Protein AF-L1LCT2-F1 (afdb_monomer)

InterPro domains:
  IPR024253 Phosducin, thioredoxin-like domain [PF02114] (38-197)
  IPR036249 Thioredoxin-like superfamily [SSF52833] (17-187)

Foldseek 3Di:
DVVVVVVVVVVVVVVVVVVVVVVVVVVVVVVVVVVVVVVVVVVVVVVVVVVVVVVVLVVVLVVVLVVLVVVVFQAAAEDQAQVVVLVCLQVAQKEKEKAAAPPDPQSVVVRVLLGVVRNQFSSYHHYYYHNVRNVVCCVVVVQPAPGKMFMGGNSHTQDIDHGCVQQVPDDHDSVSVVVVCVVSVSGDPSNRDPDPPDPPPDPPDDDDDD

Sequence (210 aa):
MTYIRDKISKANTSYLMDVARRKRLEETTSSNYSRSFSEENDEADAIAKWKEKRLAKLKDILNKRREYMDKGNGSLEVLTDEKDVINIANSNPRVVCHFYQEGFQRCKIIDNILTALARQFLDTKFVKILASKAPFFTEKLHIKILPTLVSMIDGKISHVYIGFQEFNGDDINLNAVRNMLFKHKVLTYECCTIDESCNDNEHVSSDPDV

Nearest PDB structures (foldseek):
  2mmo-assembly1_A  TM=8.850E-01  e=1.174E-08  Plasmodium falciparum 3D7
  5ykw-assembly1_A  TM=8.582E-01  e=1.254E-08  Saccharomyces cerevisiae S288C
  4j57-assembly1_F  TM=8.867E-01  e=3.368E-08  Plasmodium falciparum 3D7
  3f3q-assembly1_A  TM=8.754E-01  e=5.341E-08  Saccharomyces cerevisiae
  7vqw-assembly2_B  TM=7.778E-01  e=2.764E-08  synthetic construct

pLDDT: mean 80.95, std 16.32, range [35.41, 96.88]

Secondary structure (DSSP, 8-state):
-HHHHHHHHHHHHHHHHHHHHHHHHHHHHHHHHHHHHHHHHHHHHHHHHHHHHHHHHHHHHHHHHHHHHHTT-SS-EEES-HHHHHHHHHHSSEEEEEEE-TT-HHHHHHHHHHHHHHHH-TTSEEEEEEGGG-HHHHHHTT--SSSEEEEEETTEEEEEEETTGGGTSS---HHHHHHHHHHTTSS-GGG--S-TT-------------

Organism: NCBI:txid1537102

Radius of gyration: 34.38 Å; Cα contacts (8 Å, |Δi|>4): 232; chains: 1; bounding box: 93×32×97 Å

Structure (mmCIF, N/CA/C/O backbone):
data_AF-L1LCT2-F1
#
_entry.id   AF-L1LCT2-F1
#
loop_
_atom_site.group_PDB
_atom_site.id
_atom_site.type_symbol
_atom_site.label_atom_id
_atom_site.label_alt_id
_atom_site.label_comp_id
_atom_site.label_asym_id
_atom_site.label_entity_id
_atom_site.label_seq_id
_atom_site.pdbx_PDB_ins_code
_atom_site.Cartn_x
_atom_site.Cartn_y
_atom_site.Cartn_z
_atom_site.occupancy
_atom_site.B_iso_or_equiv
_atom_site.auth_seq_id
_atom_site.auth_comp_id
_atom_site.auth_asym_id
_atom_site.auth_atom_id
_atom_site.pdbx_PDB_model_num
ATOM 1 N N . MET A 1 1 ? 74.436 14.509 -74.137 1.00 54.44 1 MET A N 1
ATOM 2 C CA . MET A 1 1 ? 74.091 13.229 -73.467 1.00 54.44 1 MET A CA 1
ATOM 3 C C . MET A 1 1 ? 73.553 13.390 -72.040 1.00 54.44 1 MET A C 1
ATOM 5 O O . MET A 1 1 ? 72.783 12.542 -71.611 1.00 54.44 1 MET A O 1
ATOM 9 N N . THR A 1 2 ? 73.889 14.463 -71.315 1.00 57.22 2 THR A N 1
ATOM 10 C CA . THR A 1 2 ? 73.457 14.705 -69.919 1.00 57.22 2 THR A CA 1
ATOM 11 C C . THR A 1 2 ? 71.956 15.004 -69.785 1.00 57.22 2 THR A C 1
ATOM 13 O O . THR A 1 2 ? 71.279 14.431 -68.942 1.00 57.22 2 THR A O 1
ATOM 16 N N . TYR A 1 3 ? 71.395 15.786 -70.714 1.00 62.94 3 TYR A N 1
ATOM 17 C CA . TYR A 1 3 ? 69.990 16.223 -70.689 1.00 62.94 3 TYR A CA 1
ATOM 18 C C . TYR A 1 3 ? 68.952 15.084 -70.771 1.00 62.94 3 TYR A C 1
ATOM 20 O O . TYR A 1 3 ? 67.894 15.149 -70.149 1.00 62.94 3 TYR A O 1
ATOM 28 N N . ILE A 1 4 ? 69.249 14.024 -71.530 1.00 67.00 4 ILE A N 1
ATOM 29 C CA . ILE A 1 4 ? 68.331 12.887 -71.715 1.00 67.00 4 ILE A CA 1
ATOM 30 C C . ILE A 1 4 ? 68.334 11.987 -70.469 1.00 67.00 4 ILE A C 1
ATOM 32 O O . ILE A 1 4 ? 67.268 11.561 -70.029 1.00 67.00 4 ILE A O 1
ATOM 36 N N . ARG A 1 5 ? 69.503 11.764 -69.844 1.00 65.81 5 ARG A N 1
ATOM 37 C CA . ARG A 1 5 ? 69.598 11.022 -68.574 1.00 65.81 5 ARG A CA 1
ATOM 38 C C . ARG A 1 5 ? 68.902 11.755 -67.430 1.00 65.81 5 ARG A C 1
ATOM 40 O O . ARG A 1 5 ? 68.197 11.112 -66.661 1.00 65.81 5 ARG A O 1
ATOM 47 N N . ASP A 1 6 ? 69.020 13.081 -67.367 1.00 67.88 6 ASP A N 1
ATOM 48 C CA . ASP A 1 6 ? 68.343 13.885 -66.344 1.00 67.88 6 ASP A CA 1
ATOM 49 C C . ASP A 1 6 ? 66.819 13.859 -66.501 1.00 67.88 6 ASP A C 1
ATOM 51 O O . ASP A 1 6 ? 66.099 13.778 -65.507 1.00 67.88 6 ASP A O 1
ATOM 55 N N . LYS A 1 7 ? 66.306 13.879 -67.740 1.00 67.62 7 LYS A N 1
ATOM 56 C CA . LYS A 1 7 ? 64.866 13.728 -68.004 1.00 67.62 7 LYS A CA 1
ATOM 57 C C . LYS A 1 7 ? 64.341 12.351 -67.601 1.00 67.62 7 LYS A C 1
ATOM 59 O O . LYS A 1 7 ? 63.292 12.281 -66.971 1.00 67.62 7 LYS A O 1
ATOM 64 N N . ILE A 1 8 ? 65.067 11.281 -67.925 1.00 69.38 8 ILE A N 1
ATOM 65 C CA . ILE A 1 8 ? 64.684 9.911 -67.550 1.00 69.38 8 ILE A CA 1
ATOM 66 C C . ILE A 1 8 ? 64.752 9.731 -66.031 1.00 69.38 8 ILE A C 1
ATOM 68 O O . ILE A 1 8 ? 63.829 9.183 -65.443 1.00 69.38 8 ILE A O 1
ATOM 72 N N . SER A 1 9 ? 65.788 10.257 -65.373 1.00 67.81 9 SER A N 1
ATOM 73 C CA . SER A 1 9 ? 65.916 10.206 -63.912 1.00 67.81 9 SER A CA 1
ATOM 74 C C . SER A 1 9 ? 64.763 10.941 -63.212 1.00 67.81 9 SER A C 1
ATOM 76 O O . SER A 1 9 ? 64.140 10.386 -62.310 1.00 67.81 9 SER A O 1
ATOM 78 N N . LYS A 1 10 ? 64.393 12.140 -63.692 1.00 70.00 10 LYS A N 1
ATOM 79 C CA . LYS A 1 10 ? 63.230 12.903 -63.194 1.00 70.00 10 LYS A CA 1
ATOM 80 C C . LYS A 1 10 ? 61.891 12.204 -63.459 1.00 70.00 10 LYS A C 1
ATOM 82 O O . LYS A 1 10 ? 60.995 12.263 -62.622 1.00 70.00 10 LYS A O 1
ATOM 87 N N . ALA A 1 11 ? 61.743 11.545 -64.606 1.00 71.44 11 ALA A N 1
ATOM 88 C CA . ALA A 1 11 ? 60.543 10.773 -64.923 1.00 71.44 11 ALA A CA 1
ATOM 89 C C . ALA A 1 11 ? 60.431 9.515 -64.045 1.00 71.44 11 ALA A C 1
ATOM 91 O O . ALA A 1 11 ? 59.356 9.219 -63.526 1.00 71.44 11 ALA A O 1
ATOM 92 N N . ASN A 1 12 ? 61.548 8.823 -63.809 1.00 75.38 12 ASN A N 1
ATOM 93 C CA . ASN A 1 12 ? 61.603 7.634 -62.961 1.00 75.38 12 ASN A CA 1
ATOM 94 C C . ASN A 1 12 ? 61.290 7.967 -61.495 1.00 75.38 12 ASN A C 1
ATOM 96 O O . ASN A 1 12 ? 60.557 7.221 -60.849 1.00 75.38 12 ASN A O 1
ATOM 100 N N . THR A 1 13 ? 61.788 9.094 -60.971 1.00 74.50 13 THR A N 1
ATOM 101 C CA . THR A 1 13 ? 61.445 9.547 -59.613 1.00 74.50 13 THR A CA 1
ATOM 102 C C . THR A 1 13 ? 59.988 9.978 -59.508 1.00 74.50 13 THR A C 1
ATOM 104 O O . THR A 1 13 ? 59.330 9.594 -58.546 1.00 74.50 13 THR A O 1
ATOM 107 N N . SER A 1 14 ? 59.449 10.696 -60.501 1.00 78.31 14 SER A N 1
ATOM 108 C CA . SER A 1 14 ? 58.020 11.044 -60.548 1.00 78.31 14 SER A CA 1
ATOM 109 C C . SER A 1 14 ? 57.138 9.796 -60.508 1.00 78.31 14 SER A C 1
ATOM 111 O O . SER A 1 14 ? 56.210 9.724 -59.707 1.00 78.31 14 SER A O 1
ATOM 113 N N . TYR A 1 15 ? 57.468 8.782 -61.314 1.00 78.38 15 TYR A N 1
ATOM 114 C CA . TYR A 1 15 ? 56.728 7.523 -61.348 1.00 78.38 15 TYR A CA 1
ATOM 115 C C . TYR A 1 15 ? 56.797 6.773 -60.010 1.00 78.38 15 TYR A C 1
ATOM 117 O O . TYR A 1 15 ? 55.764 6.346 -59.495 1.00 78.38 15 TYR A O 1
ATOM 125 N N . LEU A 1 16 ? 57.985 6.663 -59.399 1.00 80.62 16 LEU A N 1
ATOM 126 C CA . LEU A 1 16 ? 58.132 6.038 -58.077 1.00 80.62 16 LEU A CA 1
ATOM 127 C C . LEU A 1 16 ? 57.325 6.771 -56.996 1.00 80.62 16 LEU A C 1
ATOM 129 O O . LEU A 1 16 ? 56.698 6.124 -56.158 1.00 80.62 16 LEU A O 1
ATOM 133 N N . MET A 1 17 ? 57.322 8.106 -57.018 1.00 77.88 17 MET A N 1
ATOM 134 C CA . MET A 1 17 ? 56.575 8.919 -56.056 1.00 77.88 17 MET A CA 1
ATOM 135 C C . MET A 1 17 ? 55.061 8.769 -56.230 1.00 77.88 17 MET A C 1
ATOM 137 O O . MET A 1 17 ? 54.341 8.704 -55.235 1.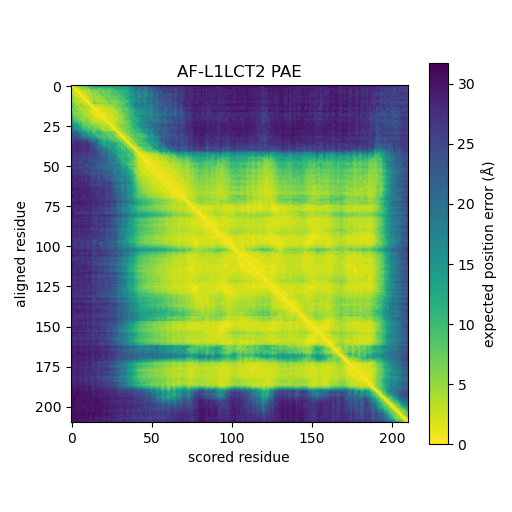00 77.88 17 MET A O 1
ATOM 141 N N . ASP A 1 18 ? 54.569 8.660 -57.464 1.00 80.50 18 ASP A N 1
ATOM 142 C CA . ASP A 1 18 ? 53.146 8.441 -57.737 1.00 80.50 18 ASP A CA 1
ATOM 143 C C . ASP A 1 18 ? 52.686 7.038 -57.326 1.00 80.50 18 ASP A C 1
ATOM 145 O O . ASP A 1 18 ? 51.600 6.883 -56.764 1.00 80.50 18 ASP A O 1
ATOM 149 N N . VAL A 1 19 ? 53.511 6.010 -57.549 1.00 84.12 19 VAL A N 1
ATOM 150 C CA . VAL A 1 19 ? 53.237 4.641 -57.077 1.00 84.12 19 VAL A CA 1
ATOM 151 C C . VAL A 1 19 ? 53.230 4.587 -55.546 1.00 84.12 19 VAL A C 1
ATOM 153 O O . VAL A 1 19 ? 52.303 4.030 -54.958 1.00 84.12 19 VAL A O 1
ATOM 156 N N . ALA A 1 20 ? 54.202 5.225 -54.885 1.00 81.38 20 ALA A N 1
ATOM 157 C CA . ALA A 1 20 ? 54.249 5.313 -53.425 1.00 81.38 20 ALA A CA 1
ATOM 158 C C . ALA A 1 20 ? 53.047 6.084 -52.848 1.00 81.38 20 ALA A C 1
ATOM 160 O O . ALA A 1 20 ? 52.489 5.690 -51.823 1.00 81.38 20 ALA A O 1
ATOM 161 N N . ARG A 1 21 ? 52.607 7.154 -53.527 1.00 81.19 21 ARG A N 1
ATOM 162 C CA . ARG A 1 21 ? 51.428 7.937 -53.135 1.00 81.19 21 ARG A CA 1
ATOM 163 C C . ARG A 1 21 ? 50.147 7.111 -53.227 1.00 81.19 21 ARG A C 1
ATOM 165 O O . ARG A 1 21 ? 49.360 7.148 -52.287 1.00 81.19 21 ARG A O 1
ATOM 172 N N . ARG A 1 22 ? 49.949 6.357 -54.317 1.00 76.88 22 ARG A N 1
ATOM 173 C CA . ARG A 1 22 ? 48.777 5.479 -54.496 1.00 76.88 22 ARG A CA 1
ATOM 174 C C . ARG A 1 22 ? 48.720 4.388 -53.433 1.00 76.88 22 ARG A C 1
ATOM 176 O O . ARG A 1 22 ? 47.689 4.244 -52.793 1.00 76.88 22 ARG A O 1
ATOM 183 N N . LYS A 1 23 ? 49.843 3.718 -53.163 1.00 76.06 23 LYS A N 1
ATOM 184 C CA . LYS A 1 23 ? 49.909 2.667 -52.141 1.00 76.06 23 LYS A CA 1
ATOM 185 C C . LYS A 1 23 ? 49.606 3.199 -50.734 1.00 76.06 23 LYS A C 1
ATOM 187 O O . LYS A 1 23 ? 48.827 2.599 -50.005 1.00 76.06 23 LYS A O 1
ATOM 192 N N . ARG A 1 24 ? 50.136 4.378 -50.379 1.00 73.56 24 ARG A N 1
ATOM 193 C CA . ARG A 1 24 ? 49.826 5.042 -49.100 1.00 73.56 24 ARG A CA 1
ATOM 194 C C . ARG A 1 24 ? 48.359 5.484 -49.015 1.00 73.56 24 ARG A C 1
ATOM 196 O O . ARG A 1 24 ? 47.769 5.394 -47.943 1.00 73.56 24 ARG A O 1
ATOM 203 N N . LEU A 1 25 ? 47.770 5.964 -50.114 1.00 69.19 25 LEU A N 1
ATOM 204 C CA . LEU A 1 25 ? 46.340 6.288 -50.186 1.00 69.19 25 LEU A CA 1
ATOM 205 C C . LEU A 1 25 ? 45.483 5.033 -49.993 1.00 69.19 25 LEU A C 1
ATOM 207 O O . LEU A 1 25 ? 44.600 5.059 -49.151 1.00 69.19 25 LEU A O 1
ATOM 211 N N . GLU A 1 26 ? 45.785 3.929 -50.676 1.00 68.31 26 GLU A N 1
ATOM 212 C CA . GLU A 1 26 ? 45.081 2.648 -50.521 1.00 68.31 26 GLU A CA 1
ATOM 213 C C . GLU A 1 26 ? 45.192 2.091 -49.093 1.00 68.31 26 GLU A C 1
ATOM 215 O O . GLU A 1 26 ? 44.189 1.662 -48.528 1.00 68.31 26 GLU A O 1
ATOM 220 N N . GLU A 1 27 ? 46.373 2.162 -48.469 1.00 64.56 27 GLU A N 1
ATOM 221 C CA . GLU A 1 27 ? 46.590 1.763 -47.069 1.00 64.56 27 GLU A CA 1
ATOM 222 C C . GLU A 1 27 ? 45.816 2.662 -46.088 1.00 64.56 27 GLU A C 1
ATOM 224 O O . GLU A 1 27 ? 45.203 2.169 -45.142 1.00 64.56 27 GLU A O 1
ATOM 229 N N . THR A 1 28 ? 45.779 3.976 -46.332 1.00 64.44 28 THR A N 1
ATOM 230 C CA . THR A 1 28 ? 45.044 4.936 -45.488 1.00 64.44 28 THR A CA 1
ATOM 231 C C . THR A 1 28 ? 43.532 4.783 -45.653 1.00 64.44 28 THR A C 1
ATOM 233 O O . THR A 1 28 ? 42.803 4.805 -44.667 1.00 64.44 28 THR A O 1
ATOM 236 N N . THR A 1 29 ? 43.043 4.584 -46.878 1.00 66.38 29 THR A N 1
ATOM 237 C CA . THR A 1 29 ? 41.623 4.354 -47.170 1.00 66.38 29 THR A CA 1
ATOM 238 C C . THR A 1 29 ? 41.160 3.003 -46.631 1.00 66.38 29 THR A C 1
ATOM 240 O O . THR A 1 29 ? 40.086 2.940 -46.044 1.00 66.38 29 THR A O 1
ATOM 243 N N . SER A 1 30 ? 41.980 1.952 -46.736 1.00 62.41 30 SER A N 1
ATOM 244 C CA . SER A 1 30 ? 41.675 0.634 -46.157 1.00 62.41 30 SER A CA 1
ATOM 245 C C . SER A 1 30 ? 41.646 0.679 -44.627 1.00 62.41 30 SER A C 1
ATOM 247 O O . SER A 1 30 ? 40.716 0.154 -44.025 1.00 62.41 30 SER A O 1
ATOM 249 N N . SER A 1 31 ? 42.612 1.365 -44.003 1.00 62.22 31 SER A N 1
ATOM 250 C CA . SER A 1 31 ? 42.680 1.562 -42.547 1.00 62.22 31 SER A CA 1
ATOM 251 C C . SER A 1 31 ? 41.506 2.396 -42.012 1.00 62.22 31 SER A C 1
ATOM 253 O O . SER A 1 31 ? 40.833 1.992 -41.061 1.00 62.22 31 SER A O 1
ATOM 255 N N . ASN A 1 32 ? 41.185 3.516 -42.669 1.00 61.66 32 ASN A N 1
ATOM 256 C CA . ASN A 1 32 ? 40.049 4.364 -42.300 1.00 61.66 32 ASN A CA 1
ATOM 257 C C . ASN A 1 32 ? 38.704 3.649 -42.506 1.00 61.66 32 ASN A C 1
ATOM 259 O O . ASN A 1 32 ? 37.821 3.773 -41.662 1.00 61.66 32 ASN A O 1
ATOM 263 N N . TYR A 1 33 ? 38.554 2.866 -43.580 1.00 58.91 33 TYR A N 1
ATOM 264 C CA . TYR A 1 33 ? 37.350 2.070 -43.827 1.00 58.91 33 TYR A CA 1
ATOM 265 C C . TYR A 1 33 ? 37.177 0.961 -42.781 1.00 58.91 33 TYR A C 1
ATOM 267 O O . TYR A 1 33 ? 36.098 0.835 -42.211 1.00 58.91 33 TYR A O 1
ATOM 275 N N . SER A 1 34 ? 38.239 0.215 -42.446 1.00 60.94 34 SER A N 1
ATOM 276 C CA . SER A 1 34 ? 38.174 -0.815 -41.396 1.00 60.94 34 SER A CA 1
ATOM 277 C C . SER A 1 34 ? 37.841 -0.246 -40.018 1.00 60.94 34 SER A C 1
ATOM 279 O O . SER A 1 34 ? 37.117 -0.882 -39.261 1.00 60.94 34 SER A O 1
ATOM 281 N N . ARG A 1 35 ? 38.328 0.963 -39.712 1.00 58.03 35 ARG A N 1
ATOM 282 C CA . ARG A 1 35 ? 38.090 1.641 -38.434 1.00 58.03 35 ARG A CA 1
ATOM 283 C C . ARG A 1 35 ? 36.669 2.202 -38.326 1.00 58.03 35 ARG A C 1
ATOM 285 O O . ARG A 1 35 ? 36.033 2.032 -37.294 1.00 58.03 35 ARG A O 1
ATOM 292 N N . SER A 1 36 ? 36.140 2.771 -39.411 1.00 54.53 36 SER A N 1
ATOM 293 C CA . SER A 1 36 ? 34.738 3.209 -39.494 1.00 54.53 36 SER A CA 1
ATOM 294 C C . SER A 1 36 ? 33.762 2.032 -39.368 1.00 54.53 36 SER A C 1
ATOM 296 O O . SER A 1 36 ? 32.756 2.138 -38.679 1.00 54.53 36 SER A O 1
ATOM 298 N N . PHE A 1 37 ? 34.074 0.889 -39.989 1.00 54.50 37 PHE A N 1
ATOM 299 C CA . PHE A 1 37 ? 33.223 -0.306 -39.949 1.00 54.50 37 PHE A CA 1
ATOM 300 C C . PHE A 1 37 ? 33.272 -1.035 -38.593 1.00 54.50 37 PHE A C 1
ATOM 302 O O . PHE A 1 37 ? 32.288 -1.660 -38.199 1.00 54.50 37 PHE A O 1
ATOM 309 N N . SER A 1 38 ? 34.399 -0.976 -37.869 1.00 59.56 38 SER A N 1
ATOM 310 C CA . SER A 1 38 ? 34.483 -1.495 -36.496 1.00 59.56 38 SER A CA 1
ATOM 311 C C . SER A 1 38 ? 33.734 -0.608 -35.500 1.00 59.56 38 SER A C 1
ATOM 313 O O . SER A 1 38 ? 32.994 -1.127 -34.674 1.00 59.56 38 SER A O 1
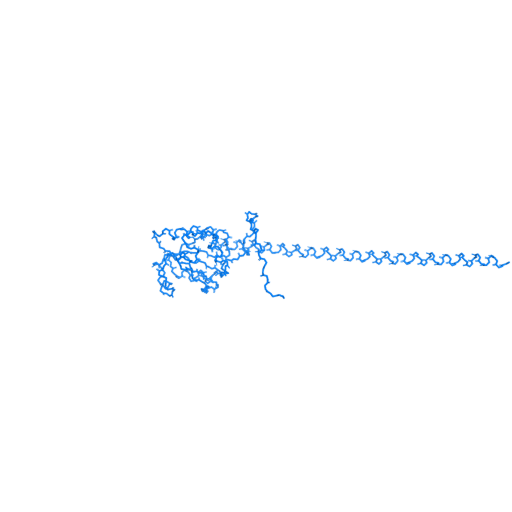ATOM 315 N N . GLU A 1 39 ? 33.861 0.718 -35.616 1.00 59.03 39 GLU A N 1
ATOM 316 C CA . GLU A 1 39 ? 33.213 1.671 -34.702 1.00 59.03 39 GLU A CA 1
ATOM 317 C C . GLU A 1 39 ? 31.674 1.675 -34.859 1.00 59.03 39 GLU A C 1
ATOM 319 O O . GLU A 1 39 ? 30.962 1.692 -33.856 1.00 59.03 39 GLU A O 1
ATOM 324 N N . GLU A 1 40 ? 31.140 1.546 -36.084 1.00 59.91 40 GLU A N 1
ATOM 325 C CA . GLU A 1 40 ? 29.688 1.410 -36.321 1.00 59.91 40 GLU A CA 1
ATOM 326 C C . GLU A 1 40 ? 29.106 0.080 -35.803 1.00 59.91 40 GLU A C 1
ATOM 328 O O . GLU A 1 40 ? 27.976 0.054 -35.310 1.00 59.91 40 GLU A O 1
ATOM 333 N N . ASN A 1 41 ? 29.855 -1.030 -35.880 1.00 65.62 41 ASN A N 1
ATOM 334 C CA . ASN A 1 41 ? 29.409 -2.315 -35.321 1.00 65.62 41 ASN A CA 1
ATOM 335 C C . ASN A 1 41 ? 29.395 -2.291 -33.787 1.00 65.62 41 ASN A C 1
ATOM 337 O O . ASN A 1 41 ? 28.440 -2.779 -33.183 1.00 65.62 41 ASN A O 1
ATOM 341 N N . ASP A 1 42 ? 30.401 -1.680 -33.157 1.00 73.62 42 ASP A N 1
ATOM 342 C CA . ASP A 1 42 ? 30.458 -1.546 -31.699 1.00 73.62 42 ASP A CA 1
ATOM 343 C C . ASP A 1 42 ? 29.297 -0.683 -31.162 1.00 73.62 42 ASP A C 1
ATOM 345 O O . ASP A 1 42 ? 28.693 -1.007 -30.132 1.00 73.62 42 ASP A O 1
ATOM 349 N N . GLU A 1 43 ? 28.926 0.385 -31.879 1.00 79.62 43 GLU A N 1
ATOM 350 C CA . GLU A 1 43 ? 27.771 1.224 -31.541 1.00 79.62 43 GLU A CA 1
ATOM 351 C C . GLU A 1 43 ? 26.435 0.492 -31.771 1.00 79.62 43 GLU A C 1
ATOM 353 O O . GLU A 1 43 ? 25.553 0.513 -30.904 1.00 79.62 43 GLU A O 1
ATOM 358 N N . ALA A 1 44 ? 26.286 -0.222 -32.890 1.00 80.44 44 ALA A N 1
ATOM 359 C CA . ALA A 1 44 ? 25.094 -1.018 -33.181 1.00 80.44 44 ALA A CA 1
ATOM 360 C C . ALA A 1 44 ? 24.868 -2.132 -32.141 1.00 80.44 44 ALA A C 1
ATOM 362 O O . ALA A 1 44 ? 23.742 -2.314 -31.658 1.00 80.44 44 ALA A O 1
ATOM 363 N N . ASP A 1 45 ? 25.933 -2.823 -31.729 1.00 86.06 45 ASP A N 1
ATOM 364 C CA . ASP A 1 45 ? 25.895 -3.852 -30.690 1.00 86.06 45 ASP A CA 1
ATOM 365 C C . ASP A 1 45 ? 25.565 -3.266 -29.311 1.00 86.06 45 ASP A C 1
ATOM 367 O O . ASP A 1 45 ? 24.806 -3.864 -28.536 1.00 86.06 45 ASP A O 1
ATOM 371 N N . ALA A 1 46 ? 26.086 -2.079 -28.989 1.00 85.56 46 ALA A N 1
ATOM 372 C CA . ALA A 1 46 ? 25.741 -1.370 -27.758 1.00 85.56 46 ALA A CA 1
ATOM 373 C C . ALA A 1 46 ? 24.251 -0.988 -27.724 1.00 85.56 46 ALA A C 1
ATOM 375 O O . ALA A 1 46 ? 23.571 -1.216 -26.715 1.00 85.56 46 ALA A O 1
ATOM 376 N N . ILE A 1 47 ? 23.715 -0.481 -28.840 1.00 85.75 47 ILE A N 1
ATOM 377 C CA . ILE A 1 47 ? 22.292 -0.151 -28.991 1.00 85.75 47 ILE A CA 1
ATOM 378 C C . ILE A 1 47 ? 21.426 -1.413 -28.876 1.00 85.75 47 ILE A C 1
ATOM 380 O O . ILE A 1 47 ? 20.395 -1.392 -28.195 1.00 85.75 47 ILE A O 1
ATOM 384 N N . ALA A 1 48 ? 21.827 -2.523 -29.502 1.00 90.00 48 ALA A N 1
ATOM 385 C CA . ALA A 1 48 ? 21.109 -3.794 -29.424 1.00 90.00 48 ALA A CA 1
ATOM 386 C C . ALA A 1 48 ? 21.041 -4.320 -27.980 1.00 90.00 48 ALA A C 1
ATOM 388 O O . ALA A 1 48 ? 19.950 -4.616 -27.485 1.00 90.00 48 ALA A O 1
ATOM 389 N N . LYS A 1 49 ? 22.171 -4.325 -27.259 1.00 91.56 49 LYS A N 1
ATOM 390 C CA . LYS A 1 49 ? 22.231 -4.700 -25.834 1.00 91.56 49 LYS A CA 1
ATOM 391 C C . LYS A 1 49 ? 21.379 -3.782 -24.956 1.00 91.56 49 LYS A C 1
ATOM 393 O O . LYS A 1 49 ? 20.741 -4.249 -24.011 1.00 91.56 49 LYS A O 1
ATOM 398 N N . TRP A 1 50 ? 21.345 -2.478 -25.237 1.00 88.50 50 TRP A N 1
ATOM 399 C CA . TRP A 1 50 ? 20.486 -1.540 -24.506 1.00 88.50 50 TRP A CA 1
ATOM 400 C C . TRP A 1 50 ? 19.000 -1.851 -24.718 1.00 88.50 50 TRP A C 1
ATOM 402 O O . TRP A 1 50 ? 18.243 -1.927 -23.745 1.00 88.50 50 TRP A O 1
ATOM 412 N N . LYS A 1 51 ? 18.589 -2.101 -25.970 1.00 90.31 51 LYS A N 1
ATOM 413 C CA . LYS A 1 51 ? 17.211 -2.487 -26.315 1.00 90.31 51 LYS A CA 1
ATOM 414 C C . LYS A 1 51 ? 16.811 -3.794 -25.639 1.00 90.31 51 LYS A C 1
ATOM 416 O O . LYS A 1 51 ? 15.727 -3.869 -25.065 1.00 90.31 51 LYS A O 1
ATOM 421 N N . GLU A 1 52 ? 17.689 -4.793 -25.655 1.00 92.00 52 GLU A N 1
ATOM 422 C CA . GLU A 1 52 ? 17.460 -6.078 -24.994 1.00 92.00 52 GLU A CA 1
ATOM 423 C C . GLU A 1 52 ? 17.260 -5.904 -23.482 1.00 92.00 52 GLU A C 1
ATOM 425 O O . GLU A 1 52 ? 16.250 -6.352 -22.937 1.00 92.00 52 GLU A O 1
ATOM 430 N N . LYS A 1 53 ? 18.152 -5.163 -22.809 1.00 88.25 53 LYS A N 1
ATOM 431 C CA . LYS A 1 53 ? 18.025 -4.851 -21.374 1.00 88.25 53 LYS A CA 1
ATOM 432 C C . LYS A 1 53 ? 16.730 -4.102 -21.057 1.00 88.25 53 LYS A C 1
ATOM 434 O O . LYS A 1 53 ? 16.080 -4.394 -20.054 1.00 88.25 53 LYS A O 1
ATOM 439 N N . ARG A 1 54 ? 16.345 -3.132 -21.892 1.00 87.12 54 ARG A N 1
ATOM 440 C CA . ARG A 1 54 ? 15.092 -2.376 -21.741 1.00 87.12 54 ARG A CA 1
ATOM 441 C C . ARG A 1 54 ? 13.881 -3.301 -21.876 1.00 87.12 54 ARG A C 1
ATOM 443 O O . ARG A 1 54 ? 12.988 -3.243 -21.035 1.00 87.12 54 ARG A O 1
ATOM 450 N N . LEU A 1 55 ? 13.866 -4.162 -22.894 1.00 88.50 55 LEU A N 1
ATOM 451 C CA . LEU A 1 55 ? 12.777 -5.104 -23.147 1.00 88.50 55 LEU A CA 1
ATOM 452 C C . LEU A 1 55 ? 12.646 -6.134 -22.019 1.00 88.50 55 LEU A C 1
ATOM 454 O O . LEU A 1 55 ? 11.530 -6.423 -21.596 1.00 88.50 55 LEU A O 1
ATOM 458 N N . ALA A 1 56 ? 13.766 -6.653 -21.511 1.00 89.88 56 ALA A N 1
ATOM 459 C CA . ALA A 1 56 ? 13.783 -7.559 -20.364 1.00 89.88 56 ALA A CA 1
ATOM 460 C C . ALA A 1 56 ? 13.166 -6.895 -19.123 1.00 89.88 56 ALA A C 1
ATOM 462 O O . ALA A 1 56 ? 12.227 -7.436 -18.546 1.00 89.88 56 ALA A O 1
ATOM 463 N N . LYS A 1 57 ? 13.588 -5.666 -18.791 1.00 86.31 57 LYS A N 1
ATOM 464 C CA . LYS A 1 57 ? 13.007 -4.894 -17.679 1.00 86.31 57 LYS A CA 1
ATOM 465 C C . LYS A 1 57 ? 11.498 -4.685 -17.830 1.00 86.31 57 LYS A C 1
ATOM 467 O O . LYS A 1 57 ? 10.764 -4.847 -16.863 1.00 86.31 57 LYS A O 1
ATOM 472 N N . LEU A 1 58 ? 11.025 -4.339 -19.030 1.00 84.81 58 LEU A N 1
ATOM 473 C CA . LEU A 1 58 ? 9.590 -4.155 -19.283 1.00 84.81 58 LEU A CA 1
ATOM 474 C C . LEU A 1 58 ? 8.805 -5.458 -19.089 1.00 84.81 58 LEU A C 1
ATOM 476 O O . LEU A 1 58 ? 7.748 -5.443 -18.463 1.00 84.81 58 LEU A O 1
ATOM 480 N N . LYS A 1 59 ? 9.331 -6.587 -19.580 1.00 88.69 59 LYS A N 1
ATOM 481 C CA . LYS A 1 59 ? 8.727 -7.910 -19.361 1.00 88.69 59 LYS A CA 1
ATOM 482 C C . LYS A 1 59 ? 8.650 -8.254 -17.873 1.00 88.69 59 LYS A C 1
ATOM 484 O O . LYS A 1 59 ? 7.605 -8.712 -17.422 1.00 88.69 59 LYS A O 1
ATOM 489 N N . ASP A 1 60 ? 9.706 -7.984 -17.112 1.00 87.62 60 ASP A N 1
ATOM 490 C CA . ASP A 1 60 ? 9.732 -8.247 -15.671 1.00 87.62 60 ASP A CA 1
ATOM 491 C C . ASP A 1 60 ? 8.707 -7.400 -14.911 1.00 87.62 60 ASP A C 1
ATOM 493 O O . ASP A 1 60 ? 7.988 -7.925 -14.061 1.00 87.62 60 ASP A O 1
ATOM 497 N N . ILE A 1 61 ? 8.584 -6.110 -15.245 1.00 83.75 61 ILE A N 1
ATOM 498 C CA . ILE A 1 61 ? 7.575 -5.217 -14.652 1.00 83.75 61 ILE A CA 1
ATOM 499 C C . ILE A 1 61 ? 6.164 -5.745 -14.941 1.00 83.75 61 ILE A C 1
ATOM 501 O O . ILE A 1 61 ? 5.345 -5.844 -14.028 1.00 83.75 61 ILE A O 1
ATOM 505 N N . LEU A 1 62 ? 5.885 -6.137 -16.188 1.00 85.06 62 LEU A N 1
ATOM 506 C CA . LEU A 1 62 ? 4.590 -6.697 -16.587 1.00 85.06 62 LEU A CA 1
ATOM 507 C C . LEU A 1 62 ? 4.258 -7.990 -15.832 1.00 85.06 62 LEU A C 1
ATOM 509 O O . LEU A 1 62 ? 3.132 -8.158 -15.359 1.00 85.06 62 LEU A O 1
ATOM 513 N N . ASN A 1 63 ? 5.236 -8.887 -15.705 1.00 88.44 63 ASN A N 1
ATOM 514 C CA . ASN A 1 63 ? 5.071 -10.157 -15.005 1.00 88.44 63 ASN A CA 1
ATOM 515 C C . ASN A 1 63 ? 4.808 -9.942 -13.512 1.00 88.44 63 ASN A C 1
ATOM 517 O O . ASN A 1 63 ? 3.846 -10.498 -12.986 1.00 88.44 63 ASN A O 1
ATOM 521 N N . LYS A 1 64 ? 5.589 -9.076 -12.850 1.00 86.62 64 LYS A N 1
ATOM 522 C CA . LYS A 1 64 ? 5.365 -8.709 -11.443 1.00 86.62 64 LYS A CA 1
ATOM 523 C C . LYS A 1 64 ? 3.994 -8.076 -11.239 1.00 86.62 64 LYS A C 1
ATOM 525 O O . LYS A 1 64 ? 3.277 -8.449 -10.317 1.00 86.62 64 LYS A O 1
ATOM 530 N N . ARG A 1 65 ? 3.593 -7.155 -12.124 1.00 85.44 65 ARG A N 1
ATOM 531 C CA . ARG A 1 65 ? 2.268 -6.520 -12.076 1.00 85.44 65 ARG A CA 1
ATOM 532 C C . ARG A 1 65 ? 1.154 -7.566 -12.108 1.00 85.44 65 ARG A C 1
ATOM 534 O O . ARG A 1 65 ? 0.218 -7.476 -11.318 1.00 85.44 65 ARG A O 1
ATOM 541 N N . ARG A 1 66 ? 1.261 -8.558 -12.999 1.00 86.38 66 ARG A N 1
ATOM 542 C CA . ARG A 1 66 ? 0.305 -9.670 -13.082 1.00 86.38 66 ARG A CA 1
ATOM 543 C C . ARG A 1 66 ? 0.299 -10.497 -11.799 1.00 86.38 66 ARG A C 1
ATOM 545 O O . ARG A 1 66 ? -0.769 -10.699 -11.242 1.00 86.38 66 ARG A O 1
ATOM 552 N N . GLU A 1 67 ? 1.468 -10.879 -11.294 1.00 89.12 67 GLU A N 1
ATOM 553 C CA . GLU A 1 67 ? 1.592 -11.646 -10.050 1.00 89.12 67 GLU A CA 1
ATOM 554 C C . GLU A 1 67 ? 0.935 -10.930 -8.858 1.00 89.12 67 GLU A C 1
ATOM 556 O O . GLU A 1 67 ? 0.232 -11.553 -8.064 1.00 89.12 67 GLU A O 1
ATOM 561 N N . TYR A 1 68 ? 1.116 -9.611 -8.740 1.00 88.25 68 TYR A N 1
ATOM 562 C CA . TYR A 1 68 ? 0.462 -8.826 -7.695 1.00 88.25 68 TYR A CA 1
ATOM 563 C C . TYR A 1 68 ? -1.062 -8.805 -7.845 1.00 88.25 68 TYR A C 1
ATOM 565 O O . TYR A 1 68 ? -1.771 -8.939 -6.848 1.00 88.25 68 TYR A O 1
ATOM 573 N N . MET A 1 69 ? -1.580 -8.675 -9.069 1.00 85.31 69 MET A N 1
ATOM 574 C CA . MET A 1 69 ? -3.026 -8.752 -9.305 1.00 85.31 69 MET A CA 1
ATOM 575 C C . MET A 1 69 ? -3.581 -10.147 -9.000 1.00 85.31 69 MET A C 1
ATOM 577 O O . MET A 1 69 ? -4.638 -10.248 -8.382 1.00 85.31 69 MET A O 1
ATOM 581 N N . ASP A 1 70 ? -2.854 -11.210 -9.353 1.00 87.31 70 ASP A N 1
ATOM 582 C CA . ASP A 1 70 ? -3.246 -12.596 -9.069 1.00 87.31 70 ASP A CA 1
ATOM 583 C C . ASP A 1 70 ? -3.292 -12.872 -7.553 1.00 87.31 70 ASP A C 1
ATOM 585 O O . ASP A 1 70 ? -4.141 -13.624 -7.076 1.00 87.31 70 ASP A O 1
ATOM 589 N N . LYS A 1 71 ? -2.433 -12.203 -6.770 1.00 85.56 71 LYS A N 1
ATOM 590 C CA . LYS A 1 71 ? -2.449 -12.203 -5.292 1.00 85.56 71 LYS A CA 1
ATOM 591 C C . LYS A 1 71 ? -3.569 -11.345 -4.679 1.00 85.56 71 LYS A C 1
ATOM 593 O O . LYS A 1 71 ? -3.698 -11.280 -3.454 1.00 85.56 71 LYS A O 1
ATOM 598 N N . GLY A 1 72 ? -4.376 -10.672 -5.500 1.00 84.75 72 GLY A N 1
ATOM 599 C CA . GLY A 1 72 ? -5.449 -9.792 -5.042 1.00 84.75 72 GLY A CA 1
ATOM 600 C C . GLY A 1 72 ? -4.949 -8.459 -4.477 1.00 84.75 72 GLY A C 1
ATOM 601 O O . GLY A 1 72 ? -5.576 -7.892 -3.576 1.00 84.75 72 GLY A O 1
ATOM 602 N N . ASN A 1 73 ? -3.802 -7.960 -4.943 1.00 88.25 73 ASN A N 1
ATOM 603 C CA . ASN A 1 73 ? -3.381 -6.582 -4.685 1.00 88.25 73 ASN A CA 1
ATOM 604 C C . ASN A 1 73 ? -4.135 -5.640 -5.640 1.00 88.25 73 ASN A C 1
ATOM 606 O O . ASN A 1 73 ? -4.589 -6.056 -6.704 1.00 88.25 73 ASN A O 1
ATOM 610 N N . GLY A 1 74 ? -4.291 -4.366 -5.272 1.00 86.69 74 GLY A N 1
ATOM 611 C CA . GLY A 1 74 ? -5.080 -3.404 -6.063 1.00 86.69 74 GLY A CA 1
ATOM 612 C C . GLY A 1 74 ? -6.322 -2.852 -5.368 1.00 86.69 74 GLY A C 1
ATOM 613 O O . GLY A 1 74 ? -6.951 -1.918 -5.867 1.00 86.69 74 GLY A O 1
ATOM 614 N N . SER A 1 75 ? -6.678 -3.402 -4.209 1.00 92.75 75 SER A N 1
ATOM 615 C CA . SER A 1 75 ? -7.831 -2.977 -3.415 1.00 92.75 75 SER A CA 1
ATOM 616 C C . SER A 1 75 ? -7.495 -2.885 -1.932 1.00 92.75 75 SER A C 1
ATOM 618 O O . SER A 1 75 ? -6.597 -3.571 -1.450 1.00 92.75 75 SER A O 1
ATOM 620 N N . LEU A 1 76 ? -8.261 -2.066 -1.210 1.00 95.50 76 LEU A N 1
ATOM 621 C CA . LEU A 1 76 ? -8.218 -2.005 0.246 1.00 95.50 76 LEU A CA 1
ATOM 622 C C . LEU A 1 76 ? -9.022 -3.173 0.831 1.00 95.50 76 LEU A C 1
ATOM 624 O O . LEU A 1 76 ? -10.253 -3.170 0.786 1.00 95.50 76 LEU A O 1
ATOM 628 N N . GLU A 1 77 ? -8.324 -4.173 1.358 1.00 95.31 77 GLU A N 1
ATOM 629 C CA . GLU A 1 77 ? -8.935 -5.383 1.914 1.00 95.31 77 GLU A CA 1
ATOM 630 C C . GLU A 1 77 ? -9.357 -5.179 3.376 1.00 95.31 77 GLU A C 1
ATOM 632 O O . GLU A 1 77 ? -8.645 -4.542 4.153 1.00 95.31 77 GLU A O 1
ATOM 637 N N . VAL A 1 78 ? -10.519 -5.710 3.766 1.00 95.69 78 VAL A N 1
ATOM 638 C CA . VAL A 1 78 ? -11.024 -5.614 5.145 1.00 95.69 78 VAL A CA 1
ATOM 639 C C . VAL A 1 78 ? -10.758 -6.914 5.878 1.00 95.69 78 VAL A C 1
ATOM 641 O O . VAL A 1 78 ? -11.296 -7.953 5.509 1.00 95.69 78 VAL A O 1
ATOM 644 N N . LEU A 1 79 ? -9.977 -6.835 6.947 1.00 95.38 79 LEU A N 1
ATOM 645 C CA . LEU A 1 79 ? -9.627 -7.979 7.773 1.00 95.38 79 LEU A CA 1
ATOM 646 C C . LEU A 1 79 ? -10.563 -8.100 8.972 1.00 95.38 79 LEU A C 1
ATOM 648 O O . LEU A 1 79 ? -11.041 -7.106 9.534 1.00 95.38 79 LEU A O 1
ATOM 652 N N . THR A 1 80 ? -10.817 -9.345 9.363 1.00 93.25 80 THR A N 1
ATOM 653 C CA . THR A 1 80 ? -11.670 -9.687 10.504 1.00 93.25 80 THR A CA 1
ATOM 654 C C . THR A 1 80 ? -10.890 -10.156 11.722 1.00 93.25 80 THR A C 1
ATOM 656 O O . THR A 1 80 ? -11.413 -10.016 12.823 1.00 93.25 80 THR A O 1
ATOM 659 N N . ASP A 1 81 ? -9.681 -10.686 11.536 1.00 93.31 81 ASP A N 1
ATOM 660 C CA . ASP A 1 81 ? -8.814 -11.189 12.603 1.00 93.31 81 ASP A CA 1
ATOM 661 C C . ASP A 1 81 ? -7.438 -10.503 12.527 1.00 93.31 81 ASP A C 1
ATOM 663 O O . ASP A 1 81 ? -6.901 -10.230 11.451 1.00 93.31 81 ASP A O 1
ATOM 667 N N . GLU A 1 82 ? -6.848 -10.215 13.681 1.00 92.12 82 GLU A N 1
ATOM 668 C CA . GLU A 1 82 ? -5.488 -9.691 13.792 1.00 92.12 82 GLU A CA 1
ATOM 669 C C . GLU A 1 82 ? -4.417 -10.690 13.345 1.00 92.12 82 GLU A C 1
ATOM 671 O O . GLU A 1 82 ? -3.350 -10.278 12.884 1.00 92.12 82 GLU A O 1
ATOM 676 N N . LYS A 1 83 ? -4.695 -11.998 13.411 1.00 93.06 83 LYS A N 1
ATOM 677 C CA . LYS A 1 83 ? -3.788 -13.027 12.874 1.00 93.06 83 LYS A CA 1
ATOM 678 C C . LYS A 1 83 ? -3.577 -12.869 11.371 1.00 93.06 83 LYS A C 1
ATOM 680 O O . LYS A 1 83 ? -2.465 -13.075 10.886 1.00 93.06 83 LYS A O 1
ATOM 685 N N . ASP A 1 84 ? -4.609 -12.438 10.650 1.00 94.31 84 ASP A N 1
ATOM 686 C CA . ASP A 1 84 ? -4.528 -12.215 9.207 1.00 94.31 84 ASP A CA 1
ATOM 687 C C . ASP A 1 84 ? -3.580 -11.061 8.879 1.00 94.31 84 ASP A C 1
ATOM 689 O O . ASP A 1 84 ? -2.832 -11.139 7.906 1.00 94.31 84 ASP A O 1
ATOM 693 N N . VAL A 1 85 ? -3.520 -10.032 9.734 1.00 93.06 85 VAL A N 1
ATOM 694 C CA . VAL A 1 85 ? -2.559 -8.925 9.590 1.00 93.06 85 VAL A CA 1
ATOM 695 C C . VAL A 1 85 ? -1.127 -9.464 9.606 1.00 93.06 85 VAL A C 1
ATOM 697 O O . VAL A 1 85 ? -0.316 -9.079 8.766 1.00 93.06 85 VAL A O 1
ATOM 700 N N . ILE A 1 86 ? -0.822 -10.386 10.524 1.00 92.50 86 ILE A N 1
ATOM 701 C CA . ILE A 1 86 ? 0.509 -10.999 10.659 1.00 92.50 86 ILE A CA 1
ATOM 702 C C . ILE A 1 86 ? 0.816 -11.891 9.450 1.00 92.50 86 ILE A C 1
ATOM 704 O O . ILE A 1 86 ? 1.903 -11.812 8.878 1.00 92.50 86 ILE A O 1
ATOM 708 N N . ASN A 1 87 ? -0.146 -12.710 9.022 1.00 94.25 87 ASN A N 1
ATOM 709 C CA . ASN A 1 87 ? 0.019 -13.582 7.858 1.00 94.25 87 ASN A CA 1
ATOM 710 C C . ASN A 1 87 ? 0.276 -12.780 6.576 1.00 94.25 87 ASN A C 1
ATOM 712 O O . ASN A 1 87 ? 1.174 -13.113 5.798 1.00 94.25 87 ASN A O 1
ATOM 716 N N . ILE A 1 88 ? -0.469 -11.691 6.377 1.00 94.19 88 ILE A N 1
ATOM 717 C CA . ILE A 1 88 ? -0.311 -10.795 5.231 1.00 94.19 88 ILE A CA 1
ATOM 718 C C . ILE A 1 88 ? 1.027 -10.057 5.296 1.00 94.19 88 ILE A C 1
ATOM 720 O O . ILE A 1 88 ? 1.700 -9.969 4.269 1.00 94.19 88 ILE A O 1
ATOM 724 N N . ALA A 1 89 ? 1.438 -9.591 6.480 1.00 93.06 89 ALA A N 1
ATOM 725 C CA . ALA A 1 89 ? 2.734 -8.946 6.701 1.00 93.06 89 ALA A CA 1
ATOM 726 C C . ALA A 1 89 ? 3.925 -9.864 6.394 1.00 93.06 89 ALA A C 1
ATOM 728 O O . ALA A 1 89 ? 4.952 -9.384 5.929 1.00 93.06 89 ALA A O 1
ATOM 729 N N . ASN A 1 90 ? 3.784 -11.172 6.626 1.00 93.00 90 ASN A N 1
ATOM 730 C CA . ASN A 1 90 ? 4.823 -12.157 6.318 1.00 93.00 90 ASN A CA 1
ATOM 731 C C . ASN A 1 90 ? 4.809 -12.610 4.849 1.00 93.00 90 ASN A C 1
ATOM 733 O O . ASN A 1 90 ? 5.846 -12.991 4.315 1.00 93.00 90 ASN A O 1
ATOM 737 N N . SER A 1 91 ? 3.642 -12.596 4.199 1.00 92.19 91 SER A N 1
ATOM 738 C CA . SER A 1 91 ? 3.482 -13.065 2.811 1.00 92.19 91 SER A CA 1
ATOM 739 C C . SER A 1 91 ? 3.772 -11.984 1.768 1.00 92.19 91 SER A C 1
ATOM 741 O O . SER A 1 91 ? 3.984 -12.298 0.597 1.00 92.19 91 SER A O 1
ATOM 743 N N . ASN A 1 92 ? 3.752 -10.711 2.170 1.00 92.12 92 ASN A N 1
ATOM 744 C CA . ASN A 1 92 ? 3.955 -9.568 1.287 1.00 92.12 92 ASN A CA 1
ATOM 745 C C . ASN A 1 92 ? 5.151 -8.738 1.761 1.00 92.12 92 ASN A C 1
ATOM 747 O O . ASN A 1 92 ? 5.268 -8.475 2.957 1.00 92.12 92 ASN A O 1
ATOM 751 N N . PRO A 1 93 ? 6.001 -8.254 0.840 1.00 92.06 93 PRO A N 1
ATOM 752 C CA . PRO A 1 93 ? 7.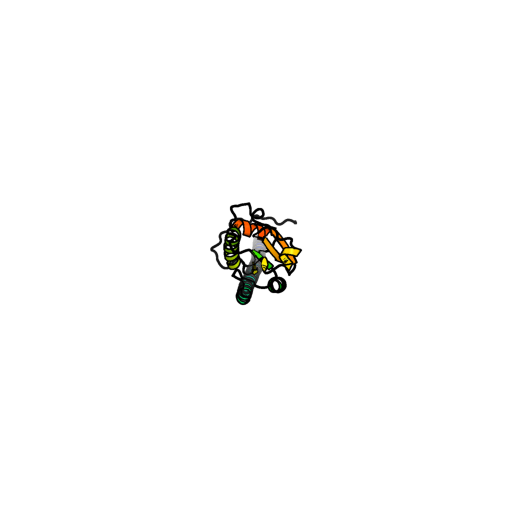185 -7.482 1.207 1.00 92.06 93 PRO A CA 1
ATOM 753 C C . PRO A 1 93 ? 6.824 -6.133 1.836 1.00 92.06 93 PRO A C 1
ATOM 755 O O . PRO A 1 93 ? 7.554 -5.629 2.681 1.00 92.06 93 PRO A O 1
ATOM 758 N N . ARG A 1 94 ? 5.699 -5.529 1.433 1.00 94.81 94 ARG A N 1
ATOM 759 C CA . ARG A 1 94 ? 5.254 -4.215 1.908 1.00 94.81 94 ARG A CA 1
ATOM 760 C C . ARG A 1 94 ? 3.768 -4.249 2.204 1.00 94.81 94 ARG A C 1
ATOM 762 O O . ARG A 1 94 ? 2.973 -4.657 1.354 1.00 94.81 94 ARG A O 1
ATOM 769 N N . VAL A 1 95 ? 3.393 -3.806 3.400 1.00 95.94 95 VAL A N 1
ATOM 770 C CA . VAL A 1 95 ? 1.998 -3.786 3.851 1.00 95.94 95 VAL A CA 1
ATOM 771 C C . VAL A 1 95 ? 1.693 -2.484 4.579 1.00 95.94 95 VAL A C 1
ATOM 773 O O . VAL A 1 95 ? 2.458 -2.042 5.433 1.00 95.94 95 VAL A O 1
ATOM 776 N N . VAL A 1 96 ? 0.544 -1.889 4.274 1.00 96.75 96 VAL A N 1
ATOM 777 C CA . VAL A 1 96 ? -0.035 -0.770 5.024 1.00 96.75 96 VAL A CA 1
ATOM 778 C C . VAL A 1 96 ? -1.336 -1.244 5.654 1.00 96.75 96 VAL A C 1
ATOM 780 O O . VAL A 1 96 ? -2.263 -1.635 4.948 1.00 96.75 96 VAL A O 1
ATOM 783 N N . CYS A 1 97 ? -1.401 -1.203 6.982 1.00 96.38 97 CYS A N 1
ATOM 784 C CA . CYS A 1 97 ? -2.571 -1.572 7.765 1.00 96.38 97 CYS A CA 1
ATOM 785 C C . CYS A 1 97 ? -3.226 -0.330 8.375 1.00 96.38 97 CYS A C 1
ATOM 787 O O . CYS A 1 97 ? -2.578 0.427 9.098 1.00 96.38 97 CYS A O 1
ATOM 789 N N . HIS A 1 98 ? -4.514 -0.134 8.102 1.00 96.06 98 HIS A N 1
ATOM 790 C CA . HIS A 1 98 ? -5.330 0.917 8.698 1.00 96.06 98 HIS A CA 1
ATOM 791 C C . HIS A 1 98 ? -6.178 0.378 9.848 1.00 96.06 98 HIS A C 1
ATOM 793 O O . HIS A 1 98 ? -7.099 -0.412 9.641 1.00 96.06 98 HIS A O 1
ATOM 799 N N . PHE A 1 99 ? -5.892 0.852 11.057 1.00 95.25 99 PHE A N 1
ATOM 800 C CA . PHE A 1 99 ? -6.720 0.619 12.232 1.00 95.25 99 PHE A CA 1
ATOM 801 C C . PHE A 1 99 ? -7.801 1.691 12.285 1.00 95.25 99 PHE A C 1
ATOM 803 O O . PHE A 1 99 ? -7.500 2.881 12.431 1.00 95.25 99 PHE A O 1
ATOM 810 N N . TYR A 1 100 ? -9.055 1.262 12.155 1.00 94.62 100 TYR A N 1
ATOM 811 C CA . TYR A 1 100 ? -10.202 2.157 12.042 1.00 94.62 100 TYR A CA 1
ATOM 812 C C . TYR A 1 100 ? -11.315 1.813 13.027 1.00 94.62 100 TYR A C 1
ATOM 814 O O . TYR A 1 100 ? -11.345 0.740 13.632 1.00 94.62 100 TYR A O 1
ATOM 822 N N . GLN A 1 101 ? -12.261 2.739 13.160 1.00 93.38 101 GLN A N 1
ATOM 823 C CA . GLN A 1 101 ? -13.512 2.524 13.873 1.00 93.38 101 GLN A CA 1
ATOM 824 C C . GLN A 1 101 ? -14.681 3.088 13.065 1.00 93.38 101 GLN A C 1
ATOM 826 O O . GLN A 1 101 ? -14.576 4.136 12.420 1.00 93.38 101 GLN A O 1
ATOM 831 N N . GLU A 1 102 ? -15.806 2.378 13.092 1.00 91.94 102 GLU A N 1
ATOM 832 C CA . GLU A 1 102 ? -17.043 2.820 12.455 1.00 91.94 102 GLU A CA 1
ATOM 833 C C . GLU A 1 102 ? -17.547 4.132 13.075 1.00 91.94 102 GLU A C 1
ATOM 835 O O . GLU A 1 102 ? -17.395 4.385 14.267 1.00 91.94 102 GLU A O 1
ATOM 840 N N . GLY A 1 103 ? -18.128 5.001 12.247 1.00 88.31 103 GLY A N 1
ATOM 841 C CA . GLY A 1 103 ? -18.639 6.310 12.675 1.00 88.31 103 GLY A CA 1
ATOM 842 C C . GLY A 1 103 ? -17.619 7.455 12.642 1.00 88.31 103 GLY A C 1
ATOM 843 O O . GLY A 1 103 ? -18.022 8.615 12.600 1.00 88.31 103 GLY A O 1
ATOM 844 N N . PHE A 1 104 ? -16.315 7.178 12.549 1.00 88.88 104 PHE A N 1
ATOM 845 C CA . PHE A 1 104 ? -15.290 8.224 12.476 1.00 88.88 104 PHE A CA 1
ATOM 846 C C . PHE A 1 104 ? -15.128 8.747 11.043 1.00 88.88 104 PHE A C 1
ATOM 848 O O . PHE A 1 104 ? -14.604 8.056 10.168 1.00 88.88 104 PHE A O 1
ATOM 855 N N . GLN A 1 105 ? -15.517 10.002 10.796 1.00 89.06 105 GLN A N 1
ATOM 856 C CA . GLN A 1 105 ? -15.377 10.638 9.477 1.00 89.06 105 GLN A CA 1
ATOM 857 C C . GLN A 1 105 ? -13.920 10.666 8.994 1.00 89.06 105 GLN A C 1
ATOM 859 O O . GLN A 1 105 ? -13.650 10.395 7.827 1.00 89.06 105 GLN A O 1
ATOM 864 N N . ARG A 1 106 ? -12.976 10.896 9.910 1.00 88.75 106 ARG A N 1
ATOM 865 C CA . ARG A 1 106 ? -11.534 10.879 9.630 1.00 88.75 106 ARG A CA 1
ATOM 866 C C . ARG A 1 106 ? -11.041 9.531 9.087 1.00 88.75 106 ARG A C 1
ATOM 868 O O . ARG A 1 106 ? -10.256 9.504 8.145 1.00 88.75 106 ARG A O 1
ATOM 875 N N . CYS A 1 107 ? -11.558 8.416 9.608 1.00 92.19 107 CYS A N 1
ATOM 876 C CA . CYS A 1 107 ? -11.231 7.083 9.093 1.00 92.19 107 CYS A CA 1
ATOM 877 C C . CYS A 1 107 ? -11.733 6.894 7.653 1.00 92.19 107 CYS A C 1
ATOM 879 O O . CYS A 1 107 ? -11.029 6.318 6.830 1.00 92.19 107 CYS A O 1
ATOM 881 N N . LYS A 1 108 ? -12.918 7.431 7.319 1.00 92.94 108 LYS A N 1
ATOM 882 C CA . LYS A 1 108 ? -13.476 7.354 5.955 1.00 92.94 108 LYS A CA 1
ATOM 883 C C . LYS A 1 108 ? -12.620 8.105 4.931 1.00 92.94 108 LYS A C 1
ATOM 885 O O . LYS A 1 108 ? -12.475 7.644 3.804 1.00 92.94 108 LYS A O 1
ATOM 890 N N . ILE A 1 109 ? -12.052 9.248 5.318 1.00 92.31 109 ILE A N 1
ATOM 891 C CA . ILE A 1 109 ? -11.154 10.027 4.451 1.00 92.31 109 ILE A CA 1
ATOM 892 C C . ILE A 1 109 ? -9.904 9.201 4.118 1.00 92.31 109 ILE A C 1
ATOM 894 O O . ILE A 1 109 ? -9.559 9.053 2.947 1.00 92.31 109 ILE A O 1
ATOM 898 N N . ILE A 1 110 ? -9.277 8.602 5.135 1.00 92.94 110 ILE A N 1
ATOM 899 C CA . ILE A 1 110 ? -8.108 7.732 4.955 1.00 92.94 110 ILE A CA 1
ATOM 900 C C . ILE A 1 110 ? -8.447 6.501 4.110 1.00 92.94 110 ILE A C 1
ATOM 902 O O . ILE A 1 110 ? -7.702 6.190 3.186 1.00 92.94 110 ILE A O 1
ATOM 906 N N . ASP A 1 111 ? -9.586 5.849 4.351 1.00 94.50 111 ASP A N 1
ATOM 907 C CA . ASP A 1 111 ? -10.035 4.701 3.552 1.00 94.50 111 ASP A CA 1
ATOM 908 C C . ASP A 1 111 ? -10.119 5.037 2.053 1.00 94.50 111 ASP A C 1
ATOM 910 O O . ASP A 1 111 ? -9.659 4.259 1.214 1.00 94.50 111 ASP A O 1
ATOM 914 N N . ASN A 1 112 ? -10.659 6.208 1.702 1.00 94.38 112 ASN A N 1
ATOM 915 C CA . ASN A 1 112 ? -10.759 6.650 0.308 1.00 94.38 112 ASN A CA 1
ATOM 916 C C . ASN A 1 112 ? -9.377 6.872 -0.320 1.00 94.38 112 ASN A C 1
ATOM 918 O O . ASN A 1 112 ? -9.131 6.441 -1.448 1.00 94.38 112 ASN A O 1
ATOM 922 N N . ILE A 1 113 ? -8.463 7.506 0.420 1.00 94.00 113 ILE A N 1
ATOM 923 C CA . ILE A 1 113 ? -7.091 7.755 -0.036 1.00 94.00 113 ILE A CA 1
ATOM 924 C C . ILE A 1 113 ? -6.339 6.434 -0.225 1.00 94.00 113 ILE A C 1
ATOM 926 O O . ILE A 1 113 ? -5.748 6.215 -1.280 1.00 94.00 113 ILE A O 1
ATOM 930 N N . LEU A 1 114 ? -6.397 5.526 0.752 1.00 95.12 114 LEU A N 1
ATOM 931 C CA . LEU A 1 114 ? -5.747 4.218 0.661 1.00 95.12 114 LEU A CA 1
ATOM 932 C C . LEU A 1 114 ? -6.334 3.364 -0.463 1.00 95.12 114 LEU A C 1
ATOM 934 O O . LEU A 1 114 ? -5.588 2.666 -1.136 1.00 95.12 114 LEU A O 1
ATOM 938 N N . THR A 1 115 ? -7.640 3.452 -0.722 1.00 95.06 115 THR A N 1
ATOM 939 C CA . THR A 1 115 ? -8.267 2.763 -1.861 1.00 95.06 115 THR A CA 1
ATOM 940 C C . THR A 1 115 ? -7.732 3.285 -3.196 1.00 95.06 115 THR A C 1
ATOM 942 O O . THR A 1 115 ? -7.488 2.498 -4.110 1.00 95.06 115 THR A O 1
ATOM 945 N N . ALA A 1 116 ? -7.521 4.599 -3.320 1.00 93.19 116 ALA A N 1
ATOM 946 C CA . ALA A 1 116 ? -6.918 5.189 -4.513 1.00 93.19 116 ALA A CA 1
ATOM 947 C C . ALA A 1 116 ? -5.446 4.774 -4.674 1.00 93.19 116 ALA A C 1
ATOM 949 O O . ALA A 1 116 ? -5.030 4.415 -5.775 1.00 93.19 116 ALA A O 1
ATOM 950 N N . LEU A 1 117 ? -4.679 4.764 -3.580 1.00 92.69 117 LEU A N 1
ATOM 951 C CA . LEU A 1 117 ? -3.280 4.330 -3.584 1.00 92.69 117 LEU A CA 1
ATOM 952 C C . LEU A 1 117 ? -3.143 2.833 -3.882 1.00 92.69 117 LEU A C 1
ATOM 954 O O . LEU A 1 117 ? -2.286 2.462 -4.673 1.00 92.69 117 LEU A O 1
ATOM 958 N N . ALA A 1 118 ? -4.021 1.984 -3.348 1.00 92.94 118 ALA A N 1
ATOM 959 C CA . ALA A 1 118 ? -3.994 0.545 -3.599 1.00 92.94 118 ALA A CA 1
ATOM 960 C C . ALA A 1 118 ? -4.088 0.213 -5.091 1.00 92.94 118 ALA A C 1
ATOM 962 O O . ALA A 1 118 ? -3.407 -0.692 -5.556 1.00 92.94 118 ALA A O 1
ATOM 963 N N . ARG A 1 119 ? -4.875 0.977 -5.859 1.00 89.94 119 ARG A N 1
ATOM 964 C CA . ARG A 1 119 ? -4.994 0.804 -7.317 1.00 89.94 119 ARG A CA 1
ATOM 965 C C . ARG A 1 119 ? -3.726 1.197 -8.077 1.00 89.94 119 ARG A C 1
ATOM 967 O O . ARG A 1 119 ? -3.490 0.675 -9.161 1.00 89.94 119 ARG A O 1
ATOM 974 N N . GLN A 1 120 ? -2.95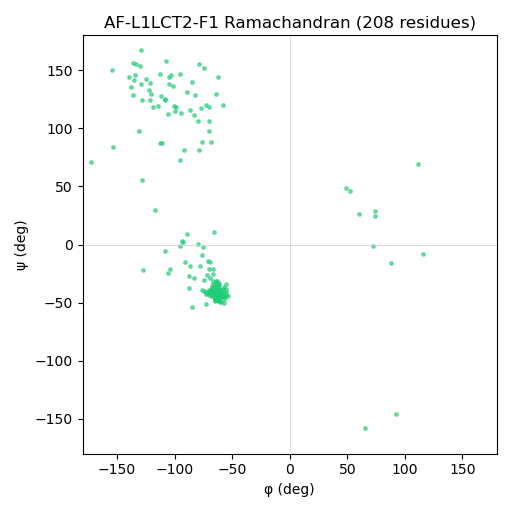1 2.135 -7.536 1.00 89.06 120 GLN A N 1
ATOM 975 C CA . GLN A 1 120 ? -1.733 2.660 -8.159 1.00 89.06 120 GLN A CA 1
ATOM 976 C C . GLN A 1 120 ? -0.498 1.827 -7.794 1.00 89.06 120 GLN A C 1
ATOM 978 O O . GLN A 1 120 ? 0.360 1.595 -8.640 1.00 89.06 120 GLN A O 1
ATOM 983 N N . PHE A 1 121 ? -0.427 1.351 -6.550 1.00 90.88 121 PHE A N 1
ATOM 984 C CA . PHE A 1 121 ? 0.725 0.656 -5.982 1.00 90.88 121 PHE A CA 1
ATOM 985 C C . PHE A 1 121 ? 0.376 -0.805 -5.709 1.00 90.88 121 PHE A C 1
ATOM 987 O O . PHE A 1 121 ? -0.069 -1.158 -4.619 1.00 90.88 121 PHE A O 1
ATOM 994 N N . LEU A 1 122 ? 0.556 -1.659 -6.718 1.00 89.88 122 LEU A N 1
ATOM 995 C CA . LEU A 1 122 ? 0.253 -3.090 -6.601 1.00 89.88 122 LEU A CA 1
ATOM 996 C C . LEU A 1 122 ? 1.342 -3.868 -5.850 1.00 89.88 122 LEU A C 1
ATOM 998 O O . LEU A 1 122 ? 1.081 -4.963 -5.359 1.00 89.88 122 LEU A O 1
ATOM 1002 N N . ASP A 1 123 ? 2.543 -3.304 -5.732 1.00 89.88 123 ASP A N 1
ATOM 1003 C CA . ASP A 1 123 ? 3.659 -3.878 -4.975 1.00 89.88 123 ASP A CA 1
ATOM 1004 C C . ASP A 1 123 ? 3.439 -3.846 -3.455 1.00 89.88 123 ASP A C 1
ATOM 1006 O O . ASP A 1 123 ? 4.045 -4.635 -2.727 1.00 89.88 123 ASP A O 1
ATOM 1010 N N . THR A 1 124 ? 2.551 -2.967 -2.986 1.00 93.25 124 THR A N 1
ATOM 1011 C CA . THR A 1 124 ? 2.220 -2.791 -1.573 1.00 93.25 124 THR A CA 1
ATOM 1012 C C . THR A 1 124 ? 0.799 -3.257 -1.298 1.00 93.25 124 THR A C 1
ATOM 1014 O O . THR A 1 124 ? -0.162 -2.829 -1.936 1.00 93.25 124 THR A O 1
ATOM 1017 N N . LYS A 1 125 ? 0.638 -4.133 -0.303 1.00 94.56 125 LYS A N 1
ATOM 1018 C CA . LYS A 1 125 ? -0.683 -4.601 0.122 1.00 94.56 125 LYS A CA 1
ATOM 1019 C C . LYS A 1 125 ? -1.314 -3.583 1.071 1.00 94.56 125 LYS A C 1
ATOM 1021 O O . LYS A 1 125 ? -0.714 -3.202 2.074 1.00 94.56 125 LYS A O 1
ATOM 1026 N N . PHE A 1 126 ? -2.547 -3.183 0.786 1.00 96.56 126 PHE A N 1
ATOM 1027 C CA . PHE A 1 126 ? -3.320 -2.288 1.641 1.00 96.56 126 PHE A CA 1
ATOM 1028 C C . PHE A 1 126 ? -4.441 -3.054 2.328 1.00 96.56 126 PHE A C 1
ATOM 1030 O O . PHE A 1 126 ? -5.274 -3.680 1.671 1.00 96.56 126 PHE A O 1
ATOM 1037 N N . VAL A 1 127 ? -4.476 -2.975 3.654 1.00 96.88 127 VAL A N 1
ATOM 1038 C CA . VAL A 1 127 ? -5.474 -3.651 4.481 1.00 96.88 127 VAL A CA 1
ATOM 1039 C C . VAL A 1 127 ? -6.042 -2.696 5.521 1.00 96.88 127 VAL A C 1
ATOM 1041 O O . VAL A 1 127 ? -5.389 -1.732 5.924 1.00 96.88 127 VAL A O 1
ATOM 1044 N N . LYS A 1 128 ? -7.257 -2.967 5.986 1.00 96.31 128 LYS A N 1
ATOM 1045 C CA . LYS A 1 128 ? -7.861 -2.273 7.121 1.00 96.31 128 LYS A CA 1
ATOM 1046 C C . LYS A 1 128 ? -8.511 -3.249 8.087 1.00 96.31 128 LYS A C 1
ATOM 1048 O O . LYS A 1 128 ? -9.097 -4.244 7.669 1.00 96.31 128 LYS A O 1
ATOM 1053 N N . ILE A 1 129 ? -8.458 -2.935 9.373 1.00 96.12 129 ILE A N 1
ATOM 1054 C CA . ILE A 1 129 ? -9.048 -3.741 10.441 1.00 96.12 129 ILE A CA 1
ATOM 1055 C C . ILE A 1 129 ? -9.697 -2.838 11.488 1.00 96.12 129 ILE A C 1
ATOM 1057 O O . ILE A 1 129 ? -9.212 -1.744 11.787 1.00 96.12 129 ILE A O 1
ATOM 1061 N N . LEU A 1 130 ? -10.821 -3.295 12.040 1.00 95.25 130 LEU A N 1
ATOM 1062 C CA . LEU A 1 130 ? -11.447 -2.622 13.172 1.00 95.25 130 LEU A CA 1
ATOM 1063 C C . LEU A 1 130 ? -10.502 -2.679 14.371 1.00 95.25 130 LEU A C 1
ATOM 1065 O O . LEU A 1 130 ? -10.065 -3.764 14.749 1.00 95.25 130 LEU A O 1
ATOM 1069 N N . ALA A 1 131 ? -10.246 -1.539 15.010 1.00 92.88 131 ALA A N 1
ATOM 1070 C CA . ALA A 1 131 ? -9.394 -1.480 16.197 1.00 92.88 131 ALA A CA 1
ATOM 1071 C C . ALA A 1 131 ? -9.889 -2.431 17.307 1.00 92.88 131 ALA A C 1
ATOM 1073 O O . ALA A 1 131 ? -9.086 -3.074 17.974 1.00 92.88 131 ALA A O 1
ATOM 1074 N N . SER A 1 132 ? -11.209 -2.613 17.436 1.00 92.12 132 SER A N 1
ATOM 1075 C CA . SER A 1 132 ? -11.823 -3.556 18.383 1.00 92.12 132 SER A CA 1
ATOM 1076 C C . SER A 1 132 ? -11.558 -5.034 18.079 1.00 92.12 132 SER A C 1
ATOM 1078 O O . SER A 1 132 ? -11.681 -5.865 18.974 1.00 92.12 132 SER A O 1
ATOM 1080 N N . LYS A 1 133 ? -11.210 -5.374 16.833 1.00 93.06 133 LYS A N 1
ATOM 1081 C CA . LYS A 1 133 ? -10.888 -6.741 16.398 1.00 93.06 133 LYS A CA 1
ATOM 1082 C C . LYS A 1 133 ? -9.387 -7.037 16.418 1.00 93.06 133 LYS A C 1
ATOM 1084 O O . LYS A 1 133 ? -8.999 -8.151 16.088 1.00 93.06 133 LYS A O 1
ATOM 1089 N N . ALA A 1 134 ? -8.561 -6.058 16.793 1.00 92.75 134 ALA A N 1
ATOM 1090 C CA . ALA A 1 134 ? -7.111 -6.199 16.840 1.00 92.75 134 ALA A CA 1
ATOM 1091 C C . ALA A 1 134 ? -6.502 -5.780 18.192 1.00 92.75 134 ALA A C 1
ATOM 1093 O O . ALA A 1 134 ? -5.624 -4.905 18.223 1.00 92.75 134 ALA A O 1
ATOM 1094 N N . PRO A 1 135 ? -6.965 -6.368 19.315 1.00 91.81 135 PRO A N 1
ATOM 1095 C CA . PRO A 1 135 ? -6.512 -5.999 20.652 1.00 91.81 135 PRO A CA 1
ATOM 1096 C C . PRO A 1 135 ? -4.989 -6.090 20.805 1.00 91.81 135 PRO A C 1
ATOM 1098 O O . PRO A 1 135 ? -4.388 -5.154 21.336 1.00 91.81 135 PRO A O 1
ATOM 1101 N N . PHE A 1 136 ? -4.340 -7.124 20.253 1.00 91.00 136 PHE A N 1
ATOM 1102 C CA . PHE A 1 136 ? -2.889 -7.311 20.344 1.00 91.00 136 PHE A CA 1
ATOM 1103 C C . PHE A 1 136 ? -2.124 -6.113 19.784 1.00 91.00 136 PHE A C 1
ATOM 1105 O O . PHE A 1 136 ? -1.171 -5.629 20.397 1.00 91.00 136 PHE A O 1
ATOM 1112 N N . PHE A 1 137 ? -2.548 -5.602 18.627 1.00 88.81 137 PHE A N 1
ATOM 1113 C CA . PHE A 1 137 ? -1.918 -4.435 18.017 1.00 88.81 137 PHE A CA 1
ATOM 1114 C C . PHE A 1 13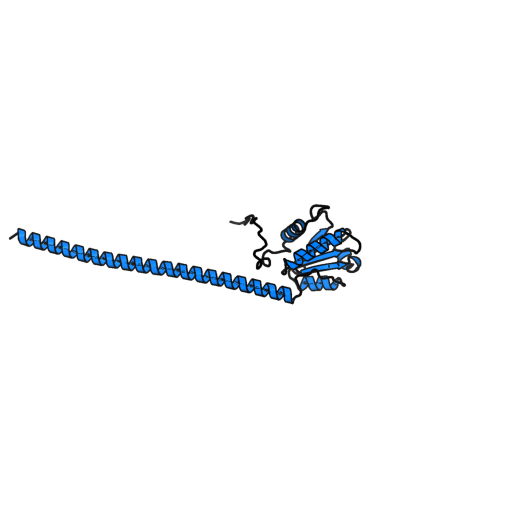7 ? -2.258 -3.152 18.768 1.00 88.81 137 PHE A C 1
ATOM 1116 O O . PHE A 1 137 ? -1.367 -2.328 18.972 1.00 88.81 137 PHE A O 1
ATOM 1123 N N . THR A 1 138 ? -3.506 -2.984 19.214 1.00 89.62 138 THR A N 1
ATOM 1124 C CA . THR A 1 138 ? -3.893 -1.782 19.965 1.00 89.62 138 THR A CA 1
ATOM 1125 C C . THR A 1 138 ? -3.151 -1.653 21.291 1.00 89.62 138 THR A C 1
ATOM 1127 O O . THR A 1 138 ? -2.708 -0.555 21.625 1.00 89.62 138 THR A O 1
ATOM 1130 N N . GLU A 1 139 ? -2.933 -2.759 22.004 1.00 90.88 139 GLU A N 1
ATOM 1131 C CA . GLU A 1 139 ? -2.181 -2.783 23.258 1.00 90.88 139 GLU A CA 1
ATOM 1132 C C . GLU A 1 139 ? -0.685 -2.606 23.004 1.00 90.88 139 GLU A C 1
ATOM 1134 O O . GLU A 1 139 ? -0.052 -1.716 23.572 1.00 90.88 139 GLU A O 1
ATOM 1139 N N . LYS A 1 140 ? -0.108 -3.400 22.094 1.00 89.62 140 LYS A N 1
ATOM 1140 C CA . LYS A 1 140 ? 1.339 -3.395 21.847 1.00 89.62 140 LYS A CA 1
ATOM 1141 C C . LYS A 1 140 ? 1.830 -2.082 21.239 1.00 89.62 140 LYS A C 1
ATOM 1143 O O . LYS A 1 140 ? 2.889 -1.587 21.619 1.00 89.62 140 LYS A O 1
ATOM 1148 N N . LEU A 1 141 ? 1.060 -1.501 20.318 1.00 87.19 141 LEU A N 1
ATOM 1149 C CA . LEU A 1 141 ? 1.384 -0.228 19.664 1.00 87.19 141 LEU A CA 1
ATOM 1150 C C . LEU A 1 141 ? 0.772 0.981 20.376 1.00 87.19 141 LEU A C 1
ATOM 1152 O O . LEU A 1 141 ? 0.965 2.104 19.921 1.00 87.19 141 LEU A O 1
ATOM 1156 N N . HIS A 1 142 ? 0.074 0.767 21.497 1.00 87.44 142 HIS A N 1
ATOM 1157 C CA . HIS A 1 142 ? -0.556 1.819 22.295 1.00 87.44 142 HIS A CA 1
ATOM 1158 C C . HIS A 1 142 ? -1.457 2.736 21.447 1.00 87.44 142 HIS A C 1
ATOM 1160 O O . HIS A 1 142 ? -1.403 3.966 21.553 1.00 87.44 142 HIS A O 1
ATOM 1166 N N . ILE A 1 143 ? -2.293 2.136 20.593 1.00 87.06 143 ILE A N 1
ATOM 1167 C CA . ILE A 1 143 ? -3.185 2.851 19.671 1.00 87.06 143 ILE A CA 1
ATOM 1168 C C . ILE A 1 143 ? -4.298 3.525 20.479 1.00 87.06 143 ILE A C 1
ATOM 1170 O O . ILE A 1 143 ? -5.293 2.902 20.839 1.00 87.06 143 ILE A O 1
ATOM 1174 N N . LYS A 1 144 ? -4.119 4.817 20.771 1.00 85.62 144 LYS A N 1
ATOM 1175 C CA . LYS A 1 144 ? -5.088 5.647 21.514 1.00 85.62 144 LYS A CA 1
ATOM 1176 C C . LYS A 1 144 ? -5.879 6.605 20.625 1.00 85.62 144 LYS A C 1
ATOM 1178 O O . LYS A 1 144 ? -6.925 7.097 21.037 1.00 85.62 144 LYS A O 1
ATOM 1183 N N . ILE A 1 145 ? -5.364 6.907 19.435 1.00 87.31 145 ILE A N 1
ATOM 1184 C CA . ILE A 1 145 ? -5.906 7.924 18.530 1.00 87.31 145 ILE A CA 1
ATOM 1185 C C . ILE A 1 145 ? -6.232 7.252 17.201 1.00 87.31 145 ILE A C 1
ATOM 1187 O O . ILE A 1 145 ? -5.417 6.510 16.658 1.00 87.31 145 ILE A O 1
ATOM 1191 N N . LEU A 1 146 ? -7.424 7.519 16.671 1.00 88.44 146 LEU A N 1
ATOM 1192 C CA . LEU A 1 146 ? -7.844 7.033 15.362 1.00 88.44 146 LEU A CA 1
ATOM 1193 C C . LEU A 1 146 ? -7.993 8.194 14.369 1.00 88.44 146 LEU A C 1
ATOM 1195 O O . LEU A 1 146 ? -8.421 9.286 14.760 1.00 88.44 146 LEU A O 1
ATOM 1199 N N . 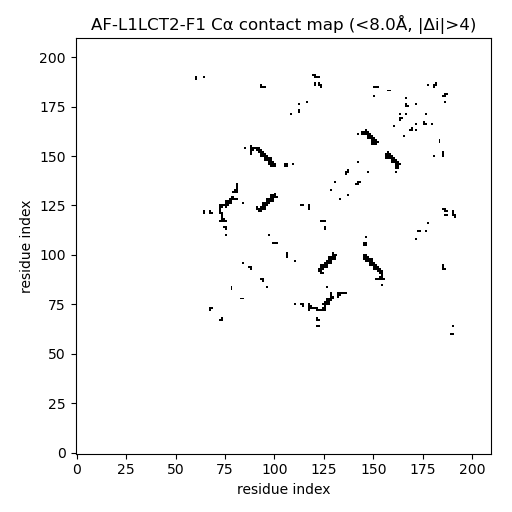PRO A 1 147 ? -7.709 7.962 13.080 1.00 90.44 147 PRO A N 1
ATOM 1200 C CA . PRO A 1 147 ? -7.173 6.718 12.514 1.00 90.44 147 PRO A CA 1
ATOM 1201 C C . PRO A 1 147 ? -5.687 6.516 12.831 1.00 90.44 147 PRO A C 1
ATOM 1203 O O . PRO A 1 147 ? -4.953 7.486 12.994 1.00 90.44 147 PRO A O 1
ATOM 1206 N N . THR A 1 148 ? -5.246 5.259 12.900 1.00 93.06 148 THR A N 1
ATOM 1207 C CA . THR A 1 148 ? -3.819 4.912 12.992 1.00 93.06 148 THR A CA 1
ATOM 1208 C C . THR A 1 148 ? -3.436 4.042 11.803 1.00 93.06 148 THR A C 1
ATOM 1210 O O . THR A 1 148 ? -4.106 3.049 11.514 1.00 93.06 148 THR A O 1
ATOM 1213 N N . LEU A 1 149 ? -2.356 4.409 11.113 1.00 94.56 149 LEU A N 1
ATOM 1214 C CA . LEU A 1 149 ? -1.767 3.601 10.048 1.00 94.56 149 LEU A CA 1
ATO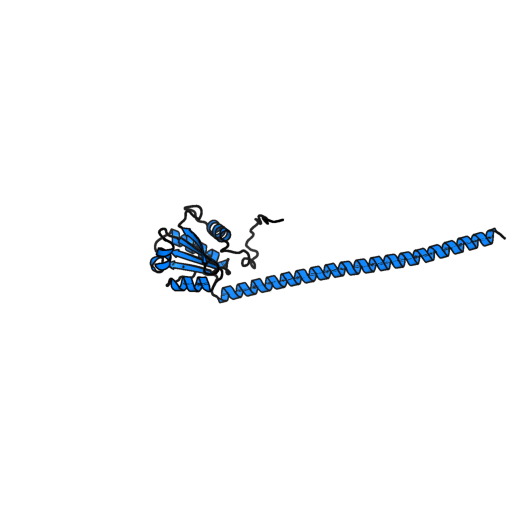M 1215 C C . LEU A 1 149 ? -0.494 2.940 10.553 1.00 94.56 149 LEU A C 1
ATOM 1217 O O . LEU A 1 149 ? 0.330 3.571 11.204 1.00 94.56 149 LEU A O 1
ATOM 1221 N N . VAL A 1 150 ? -0.303 1.676 10.209 1.00 95.06 150 VAL A N 1
ATOM 1222 C CA . VAL A 1 150 ? 0.931 0.947 10.481 1.00 95.06 150 VAL A CA 1
ATOM 1223 C C . VAL A 1 150 ? 1.485 0.464 9.163 1.00 95.06 150 VAL A C 1
ATOM 1225 O O . VAL A 1 150 ? 0.812 -0.224 8.399 1.00 95.06 150 VAL A O 1
ATOM 1228 N N . SER A 1 151 ? 2.727 0.832 8.901 1.00 95.44 151 SER A N 1
ATOM 1229 C CA . SER A 1 151 ? 3.466 0.350 7.749 1.00 95.44 151 SER A CA 1
ATOM 1230 C C . SER A 1 151 ? 4.435 -0.744 8.155 1.00 95.44 151 SER A C 1
ATOM 1232 O O . SER A 1 151 ? 5.119 -0.641 9.175 1.00 95.44 151 SER A O 1
ATOM 1234 N N . MET A 1 152 ? 4.487 -1.793 7.347 1.00 95.88 152 MET A N 1
ATOM 1235 C CA . MET A 1 152 ? 5.311 -2.967 7.572 1.00 95.88 152 MET A CA 1
ATOM 1236 C C . MET A 1 152 ? 6.121 -3.272 6.317 1.00 95.88 152 MET A C 1
ATOM 1238 O O . MET A 1 152 ? 5.605 -3.177 5.202 1.00 95.88 152 MET A O 1
ATOM 1242 N N . ILE A 1 153 ? 7.388 -3.624 6.518 1.00 95.31 153 ILE A N 1
ATOM 1243 C CA . ILE A 1 153 ? 8.318 -4.054 5.475 1.00 95.31 153 ILE A CA 1
ATOM 1244 C C . ILE A 1 153 ? 8.933 -5.374 5.942 1.00 95.31 153 ILE A C 1
ATOM 1246 O O . ILE A 1 153 ? 9.453 -5.444 7.057 1.00 95.31 153 ILE A O 1
ATOM 1250 N N . ASP A 1 154 ? 8.824 -6.417 5.121 1.00 93.44 154 ASP A N 1
ATOM 1251 C CA . ASP A 1 154 ? 9.323 -7.772 5.394 1.00 93.44 154 ASP A CA 1
ATOM 1252 C C . ASP A 1 154 ? 8.907 -8.301 6.783 1.00 93.44 154 ASP A C 1
ATOM 1254 O O . ASP A 1 154 ? 9.730 -8.737 7.593 1.00 93.44 154 ASP A O 1
ATOM 1258 N N . GLY A 1 155 ? 7.614 -8.181 7.106 1.00 91.38 155 GLY A N 1
ATOM 1259 C CA . GLY A 1 155 ? 7.040 -8.616 8.386 1.00 91.38 155 GLY A CA 1
ATOM 1260 C C . GLY A 1 155 ? 7.398 -7.754 9.606 1.00 91.38 155 GLY A C 1
ATOM 1261 O O . GLY A 1 155 ? 6.917 -8.021 10.709 1.00 91.38 155 GLY A O 1
ATOM 1262 N N . LYS A 1 156 ? 8.215 -6.703 9.451 1.00 92.69 156 LYS A N 1
ATOM 1263 C CA . LYS A 1 156 ? 8.611 -5.796 10.540 1.00 92.69 156 LYS A CA 1
ATOM 1264 C C . LYS A 1 156 ? 7.890 -4.465 10.433 1.00 92.69 156 LYS A C 1
ATOM 1266 O O . LYS A 1 156 ? 7.693 -3.941 9.343 1.00 92.69 156 LYS A O 1
ATOM 1271 N N . ILE A 1 157 ? 7.539 -3.883 11.576 1.00 93.44 157 ILE A N 1
ATOM 1272 C CA . ILE A 1 157 ? 6.938 -2.547 11.626 1.00 93.44 157 ILE A CA 1
ATOM 1273 C C . ILE A 1 157 ? 8.001 -1.514 11.242 1.00 93.44 157 ILE A C 1
ATOM 1275 O O . ILE A 1 157 ? 9.014 -1.388 11.925 1.00 93.44 157 ILE A O 1
ATOM 1279 N N . SER A 1 158 ? 7.755 -0.790 10.151 1.00 93.94 158 SER A N 1
ATOM 1280 C CA . SER A 1 158 ? 8.606 0.303 9.670 1.00 93.94 158 SER A CA 1
ATOM 1281 C C . SER A 1 158 ? 8.244 1.606 10.377 1.00 93.94 158 SER A C 1
ATOM 1283 O O . SER A 1 158 ? 9.090 2.250 10.996 1.00 93.94 158 SER A O 1
ATOM 1285 N N . HIS A 1 159 ? 6.963 1.981 10.340 1.00 93.38 159 HIS A N 1
ATOM 1286 C CA . HIS A 1 159 ? 6.489 3.215 10.954 1.00 93.38 159 HIS A CA 1
ATOM 1287 C C . HIS A 1 159 ? 5.010 3.145 11.338 1.00 93.38 159 HIS A C 1
ATOM 1289 O O . HIS A 1 159 ? 4.225 2.455 10.679 1.00 93.38 159 HIS A O 1
ATOM 1295 N N . VAL A 1 160 ? 4.640 3.883 12.386 1.00 92.81 160 VAL A N 1
ATOM 1296 C CA . VAL A 1 160 ? 3.271 4.014 12.895 1.00 92.81 160 VAL A CA 1
ATOM 1297 C C . VAL A 1 160 ? 2.869 5.480 12.789 1.00 92.81 160 VAL A C 1
ATOM 1299 O O . VAL A 1 160 ? 3.479 6.327 13.430 1.00 92.81 160 VAL A O 1
ATOM 1302 N N . TYR A 1 161 ? 1.840 5.762 12.000 1.00 91.38 161 TYR A N 1
ATOM 1303 C CA . TYR A 1 161 ? 1.288 7.097 11.810 1.00 91.38 161 TYR A CA 1
ATOM 1304 C C . TYR A 1 161 ? 0.064 7.253 12.704 1.00 91.38 161 TYR A C 1
ATOM 1306 O O . TYR A 1 161 ? -0.918 6.517 12.553 1.00 91.38 161 TYR A O 1
ATOM 1314 N N . ILE A 1 162 ? 0.120 8.200 13.634 1.00 89.44 162 ILE A N 1
ATOM 1315 C CA . ILE A 1 162 ? -0.898 8.377 14.666 1.00 89.44 162 ILE A CA 1
ATOM 1316 C C . ILE A 1 162 ? -1.750 9.604 14.336 1.00 89.44 162 ILE A C 1
ATOM 1318 O O . ILE A 1 162 ? -1.300 10.746 14.419 1.00 89.44 162 ILE A O 1
ATOM 1322 N N . GLY A 1 163 ? -3.021 9.375 14.011 1.00 82.25 163 GLY A N 1
ATOM 1323 C CA . GLY A 1 163 ? -3.975 10.442 13.739 1.00 82.25 163 GLY A CA 1
ATOM 1324 C C . GLY A 1 163 ? -3.635 11.263 12.493 1.00 82.25 163 GLY A C 1
ATOM 1325 O O . GLY A 1 163 ? -2.958 10.816 11.574 1.00 82.25 163 GLY A O 1
ATOM 1326 N N . PHE A 1 164 ? -4.172 12.481 12.453 1.00 81.31 164 PHE A N 1
ATOM 1327 C CA . PHE A 1 164 ? -4.066 13.390 11.307 1.00 81.31 164 PHE A CA 1
ATOM 1328 C C . PHE A 1 164 ? -2.851 14.328 11.381 1.00 81.31 164 PHE A C 1
ATOM 1330 O O . PHE A 1 164 ? -2.448 14.915 10.380 1.00 81.31 164 PHE A O 1
ATOM 1337 N N . GLN A 1 165 ? -2.232 14.446 12.559 1.00 79.25 165 GLN A N 1
ATOM 1338 C CA . GLN A 1 165 ? -1.084 15.333 12.773 1.00 79.25 165 GLN A CA 1
ATOM 1339 C C . GLN A 1 165 ? 0.128 14.924 11.928 1.00 79.25 165 GLN A C 1
ATOM 1341 O O . GLN A 1 165 ? 0.848 15.791 11.444 1.00 79.25 165 GLN A O 1
ATOM 1346 N N . GLU A 1 166 ? 0.286 13.628 11.660 1.00 76.50 166 GLU A N 1
ATOM 1347 C CA . GLU A 1 166 ? 1.349 13.089 10.802 1.00 76.50 166 GLU A CA 1
ATOM 1348 C C . GLU A 1 166 ? 1.158 13.415 9.305 1.00 76.50 166 GLU A C 1
ATOM 1350 O O . GLU A 1 166 ? 2.082 13.264 8.509 1.00 76.50 166 GLU A O 1
ATOM 1355 N N . PHE A 1 167 ? -0.033 13.875 8.900 1.00 70.56 167 PHE A N 1
ATOM 1356 C CA . PHE A 1 167 ? -0.415 14.084 7.496 1.00 70.56 167 PHE A CA 1
ATOM 1357 C C . PHE A 1 167 ? -0.720 15.549 7.152 1.00 70.56 167 PHE A C 1
ATOM 1359 O O . PHE A 1 167 ? -1.503 15.811 6.241 1.00 70.56 167 PHE A O 1
ATOM 1366 N N . ASN A 1 168 ? -0.077 16.494 7.847 1.00 70.19 168 ASN A N 1
ATOM 1367 C CA . ASN A 1 168 ? -0.264 17.950 7.727 1.00 70.19 168 ASN A CA 1
ATOM 1368 C C . ASN A 1 168 ? -1.562 18.514 8.346 1.00 70.19 168 ASN A C 1
ATOM 1370 O O . ASN A 1 168 ? -1.990 19.607 7.977 1.00 70.19 168 ASN A O 1
ATOM 1374 N N . GLY A 1 169 ? -2.161 17.837 9.331 1.00 72.44 169 GLY A N 1
ATOM 1375 C CA . GLY A 1 169 ? -3.293 18.380 10.092 1.00 72.44 169 GLY A CA 1
ATOM 1376 C C . GLY A 1 169 ? -4.658 17.997 9.515 1.00 72.44 169 GLY A C 1
ATOM 1377 O O . GLY A 1 169 ? -4.841 16.872 9.060 1.00 72.44 169 GLY A O 1
ATOM 1378 N N . ASP A 1 170 ? -5.649 18.889 9.609 1.00 71.56 170 ASP A N 1
ATOM 1379 C CA . ASP A 1 170 ? -7.051 18.538 9.326 1.00 71.56 170 ASP A CA 1
ATOM 1380 C C . ASP A 1 170 ? -7.356 18.307 7.829 1.00 71.56 170 ASP A C 1
ATOM 1382 O O . ASP A 1 170 ? -8.226 17.492 7.513 1.00 71.56 170 ASP A O 1
ATOM 1386 N N . ASP A 1 171 ? -6.596 18.922 6.915 1.00 74.19 171 ASP A N 1
ATOM 1387 C CA . ASP A 1 171 ? -6.764 18.775 5.460 1.00 74.19 171 ASP A CA 1
ATOM 1388 C C . ASP A 1 171 ? -5.836 17.695 4.882 1.00 74.19 171 ASP A C 1
ATOM 1390 O O . ASP A 1 171 ? -4.842 17.967 4.198 1.00 74.19 171 ASP A O 1
ATOM 1394 N N . ILE A 1 172 ? -6.164 16.429 5.154 1.00 82.00 172 ILE A N 1
ATOM 1395 C CA . ILE A 1 172 ? -5.428 15.303 4.572 1.00 82.00 172 ILE A CA 1
ATOM 1396 C C . ILE A 1 172 ? -5.755 15.159 3.090 1.00 82.00 172 ILE A C 1
ATOM 1398 O O . ILE A 1 172 ? -6.875 14.830 2.700 1.00 82.00 172 ILE A O 1
ATOM 1402 N N . ASN A 1 173 ? -4.708 15.274 2.278 1.00 87.00 173 ASN A N 1
ATOM 1403 C CA . ASN A 1 173 ? -4.755 15.041 0.843 1.00 87.00 173 ASN A CA 1
ATOM 1404 C C . ASN A 1 173 ? -4.064 13.730 0.457 1.00 87.00 173 ASN A C 1
ATOM 1406 O O . ASN A 1 173 ? -3.165 13.244 1.146 1.00 87.00 173 ASN A O 1
ATOM 1410 N N . LEU A 1 174 ? -4.427 13.198 -0.714 1.00 89.69 174 LEU A N 1
ATOM 1411 C CA . LEU A 1 174 ? -3.817 11.989 -1.273 1.00 89.69 174 LEU A CA 1
ATOM 1412 C C . LEU A 1 174 ? -2.289 12.113 -1.361 1.00 89.69 174 LEU A C 1
ATOM 1414 O O . LEU A 1 174 ? -1.571 11.204 -0.948 1.00 89.69 174 LEU A O 1
ATOM 1418 N N . ASN A 1 175 ? -1.793 13.261 -1.831 1.00 89.31 175 ASN A N 1
ATOM 1419 C CA . ASN A 1 175 ? -0.359 13.521 -1.963 1.00 89.31 175 ASN A CA 1
ATOM 1420 C C . ASN A 1 175 ? 0.361 13.542 -0.607 1.00 89.31 175 ASN A C 1
ATOM 1422 O O . ASN A 1 175 ? 1.487 13.068 -0.525 1.00 89.31 175 ASN A O 1
ATOM 1426 N N . ALA A 1 176 ? -0.278 14.030 0.462 1.00 89.75 176 ALA A N 1
ATOM 1427 C CA . ALA A 1 176 ? 0.337 14.066 1.790 1.00 89.75 176 ALA A CA 1
ATOM 1428 C C . ALA A 1 176 ? 0.593 12.645 2.318 1.00 89.75 176 ALA A C 1
ATOM 1430 O O . ALA A 1 176 ? 1.713 12.317 2.711 1.00 89.75 176 ALA A O 1
ATOM 1431 N N . VAL A 1 177 ? -0.419 11.771 2.237 1.00 91.00 177 VAL A N 1
ATOM 1432 C CA . VAL A 1 177 ? -0.292 10.357 2.630 1.00 91.00 177 VAL A CA 1
ATOM 1433 C C . VAL A 1 177 ? 0.714 9.637 1.734 1.00 91.00 177 VAL A C 1
ATOM 1435 O O . VAL A 1 177 ? 1.586 8.929 2.233 1.00 91.00 177 VAL A O 1
ATOM 1438 N N . ARG A 1 178 ? 0.644 9.854 0.415 1.00 91.50 178 ARG A N 1
ATOM 1439 C CA . ARG A 1 178 ? 1.583 9.274 -0.554 1.00 91.50 178 ARG A CA 1
ATOM 1440 C C . ARG A 1 178 ? 3.033 9.645 -0.225 1.00 91.50 178 ARG A C 1
ATOM 1442 O O . ARG A 1 178 ? 3.875 8.757 -0.130 1.00 91.50 178 ARG A O 1
ATOM 1449 N N . ASN A 1 179 ? 3.314 10.930 -0.010 1.00 89.69 179 ASN A N 1
ATOM 1450 C CA . ASN A 1 179 ? 4.659 11.429 0.279 1.00 89.69 179 ASN A CA 1
ATOM 1451 C C . ASN A 1 179 ? 5.208 10.850 1.586 1.00 89.69 179 ASN A C 1
ATOM 1453 O O . ASN A 1 179 ? 6.377 10.473 1.646 1.00 89.69 179 ASN A O 1
ATOM 1457 N N . MET A 1 180 ? 4.364 10.711 2.612 1.00 90.06 180 MET A N 1
ATOM 1458 C CA . MET A 1 180 ? 4.764 10.065 3.862 1.00 90.06 180 MET A CA 1
ATOM 1459 C C . MET A 1 180 ? 5.086 8.583 3.667 1.00 90.06 180 MET A C 1
ATOM 1461 O O . MET A 1 180 ? 6.143 8.120 4.094 1.00 90.06 180 MET A O 1
ATOM 1465 N N . LEU A 1 181 ? 4.248 7.838 2.946 1.00 92.38 181 LEU A N 1
ATOM 1466 C CA . LEU A 1 181 ? 4.526 6.425 2.682 1.00 92.38 181 LEU A CA 1
ATOM 1467 C C . LEU A 1 181 ? 5.795 6.219 1.827 1.00 92.38 181 LEU A C 1
ATOM 1469 O O . LEU A 1 181 ? 6.523 5.247 2.045 1.00 92.38 181 LEU A O 1
ATOM 1473 N N . PHE A 1 182 ? 6.105 7.142 0.909 1.00 92.56 182 PHE A N 1
ATOM 1474 C CA . PHE A 1 182 ? 7.385 7.158 0.191 1.00 92.56 182 PHE A CA 1
ATOM 1475 C C . PHE A 1 182 ? 8.569 7.468 1.105 1.0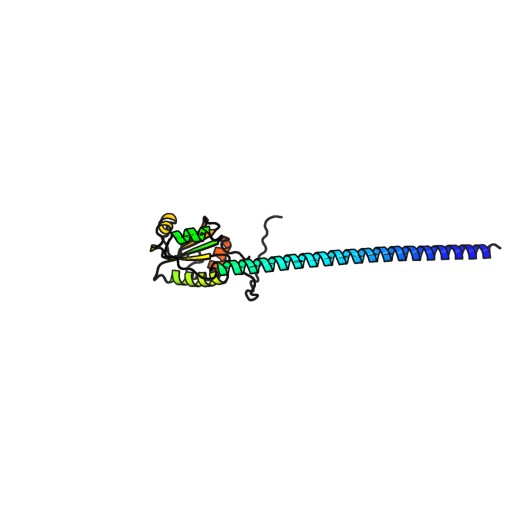0 92.56 182 PHE A C 1
ATOM 1477 O O . PHE A 1 182 ? 9.588 6.781 1.036 1.00 92.56 182 PHE A O 1
ATOM 1484 N N . LYS A 1 183 ? 8.435 8.454 2.000 1.00 90.62 183 LYS A N 1
ATOM 1485 C CA . LYS A 1 183 ? 9.477 8.825 2.969 1.00 90.62 183 LYS A CA 1
ATOM 1486 C C . LYS A 1 183 ? 9.912 7.631 3.824 1.00 90.62 183 LYS A C 1
ATOM 1488 O O . LYS A 1 183 ? 11.101 7.458 4.078 1.00 90.62 183 LYS A O 1
ATOM 1493 N N . HIS A 1 184 ? 8.966 6.777 4.214 1.00 91.50 184 HIS A N 1
ATOM 1494 C CA . HIS A 1 184 ? 9.235 5.556 4.982 1.00 91.50 184 HIS A CA 1
ATOM 1495 C C . HIS A 1 184 ? 9.524 4.314 4.116 1.00 91.50 184 HIS A C 1
ATOM 1497 O O . HIS A 1 184 ? 9.625 3.211 4.653 1.00 91.50 184 HIS A O 1
ATOM 1503 N N . LYS A 1 185 ? 9.694 4.482 2.793 1.00 90.38 185 LYS A N 1
ATOM 1504 C CA . LYS A 1 185 ? 10.047 3.434 1.812 1.00 90.38 185 LYS A CA 1
ATOM 1505 C C . LYS A 1 185 ? 9.041 2.279 1.711 1.00 90.38 185 LYS A C 1
ATOM 1507 O O . LYS A 1 185 ? 9.392 1.162 1.334 1.00 90.38 185 LYS A O 1
ATOM 1512 N N . VAL A 1 186 ? 7.784 2.549 2.052 1.00 92.50 186 VAL A N 1
ATOM 1513 C CA . VAL A 1 186 ? 6.682 1.572 2.001 1.00 92.50 186 VAL A CA 1
ATOM 1514 C C . VAL A 1 186 ? 6.033 1.564 0.621 1.00 92.50 186 VAL A C 1
ATOM 1516 O O . VAL A 1 186 ? 5.486 0.550 0.199 1.00 92.50 186 VAL A O 1
ATOM 1519 N N . LEU A 1 187 ? 6.107 2.688 -0.091 1.00 92.25 187 LEU A N 1
ATOM 1520 C CA . LEU A 1 187 ? 5.795 2.780 -1.513 1.00 92.25 187 LEU A CA 1
ATOM 1521 C C . LEU A 1 187 ? 7.078 2.839 -2.328 1.00 92.25 187 LEU A C 1
ATOM 1523 O O . LEU A 1 187 ? 8.066 3.438 -1.894 1.00 92.25 187 LEU A O 1
ATOM 1527 N N . THR A 1 188 ? 7.047 2.250 -3.523 1.00 85.69 188 THR A N 1
ATOM 1528 C CA . THR A 1 188 ? 8.147 2.343 -4.485 1.00 85.69 188 THR A CA 1
ATOM 1529 C C . 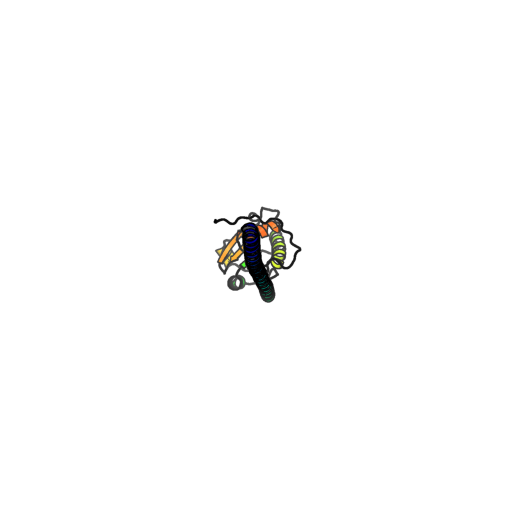THR A 1 188 ? 7.658 2.754 -5.862 1.00 85.69 188 THR A C 1
ATOM 1531 O O . THR A 1 188 ? 6.516 2.511 -6.242 1.00 85.69 188 THR A O 1
ATOM 1534 N N . TYR A 1 189 ? 8.551 3.385 -6.622 1.00 75.56 189 TYR A N 1
ATOM 1535 C CA . TYR A 1 189 ? 8.284 3.787 -8.003 1.00 75.56 189 TYR A CA 1
ATOM 1536 C C . TYR A 1 189 ? 8.337 2.604 -8.986 1.00 75.56 189 TYR A C 1
ATOM 1538 O O . TYR A 1 189 ? 7.954 2.746 -10.146 1.00 75.56 189 TYR A O 1
ATOM 1546 N N . GLU A 1 190 ? 8.782 1.426 -8.535 1.00 64.12 190 GLU A N 1
ATOM 1547 C CA . GLU A 1 190 ? 9.070 0.263 -9.383 1.00 64.12 190 GLU A CA 1
ATOM 1548 C C . GLU A 1 190 ? 7.815 -0.384 -9.998 1.00 64.12 190 GLU A C 1
ATOM 1550 O O . GLU A 1 190 ? 7.935 -1.138 -10.963 1.00 64.12 190 GLU A O 1
ATOM 1555 N N . CYS A 1 191 ? 6.612 -0.065 -9.500 1.00 56.06 191 CYS A N 1
ATOM 1556 C CA . CYS A 1 191 ? 5.342 -0.581 -10.029 1.00 56.06 191 CYS A CA 1
ATOM 1557 C C . CYS A 1 191 ? 4.495 0.469 -10.786 1.00 56.06 191 CYS A C 1
ATOM 1559 O O . CYS A 1 191 ? 3.473 0.121 -11.378 1.00 56.06 191 CYS A O 1
ATOM 1561 N N . CYS A 1 192 ? 4.895 1.744 -10.810 1.00 49.66 192 CYS A N 1
ATOM 1562 C CA . CYS A 1 192 ? 4.009 2.832 -11.244 1.00 49.66 192 CYS A CA 1
ATOM 1563 C C . CYS A 1 192 ? 3.843 3.024 -12.761 1.00 49.66 192 CYS A C 1
ATOM 1565 O O . CYS A 1 192 ? 3.124 3.935 -13.153 1.00 49.66 192 CYS A O 1
ATOM 1567 N N . THR A 1 193 ? 4.469 2.244 -13.647 1.00 49.78 193 THR A N 1
ATOM 1568 C CA . THR A 1 193 ? 4.501 2.627 -15.075 1.00 49.78 193 THR A CA 1
ATOM 1569 C C . THR A 1 193 ? 4.112 1.511 -16.038 1.00 49.78 193 THR A C 1
ATOM 1571 O O . THR A 1 193 ? 4.918 0.685 -16.458 1.00 49.78 193 THR A O 1
ATOM 1574 N N . ILE A 1 194 ? 2.842 1.559 -16.444 1.00 50.62 194 ILE A N 1
ATOM 1575 C CA . ILE A 1 194 ? 2.453 1.279 -17.840 1.00 50.62 194 ILE A CA 1
ATOM 1576 C C . ILE A 1 194 ? 1.596 2.432 -18.390 1.00 50.62 194 ILE A C 1
ATOM 1578 O O . ILE A 1 194 ? 1.578 2.646 -19.596 1.00 50.62 194 ILE A O 1
ATOM 1582 N N . ASP A 1 195 ? 0.953 3.226 -17.527 1.00 44.06 195 ASP A N 1
ATOM 1583 C CA . ASP A 1 195 ? 0.076 4.308 -17.965 1.00 44.06 195 ASP A CA 1
ATOM 1584 C C . ASP A 1 195 ? 0.842 5.641 -18.029 1.00 44.06 195 ASP A C 1
ATOM 1586 O O . ASP A 1 195 ? 1.244 6.197 -17.008 1.00 44.06 195 ASP A O 1
ATOM 1590 N N . GLU A 1 196 ? 1.020 6.174 -19.240 1.00 43.84 196 GLU A N 1
ATOM 1591 C CA . GLU A 1 196 ? 1.628 7.487 -19.537 1.00 43.84 196 GLU A CA 1
ATOM 1592 C C . GLU A 1 196 ? 0.808 8.693 -19.014 1.00 43.84 196 GLU A C 1
ATOM 1594 O O . GLU A 1 196 ? 1.086 9.837 -19.362 1.00 43.84 196 GLU A O 1
ATOM 1599 N N . SER A 1 197 ? -0.212 8.486 -18.175 1.00 40.66 197 SER A N 1
ATOM 1600 C CA . SER A 1 197 ? -1.113 9.555 -17.718 1.00 40.66 197 SER A CA 1
ATOM 1601 C C . SER A 1 197 ? -0.730 10.213 -16.387 1.00 40.66 197 SER A C 1
ATOM 1603 O O . SER A 1 197 ? -1.466 11.081 -15.920 1.00 40.66 197 SER A O 1
ATOM 1605 N N . CYS A 1 198 ? 0.388 9.843 -15.762 1.00 36.47 198 CYS A N 1
ATOM 1606 C CA . CYS A 1 198 ? 0.879 10.503 -14.546 1.00 36.47 198 CYS A CA 1
ATOM 1607 C C . CYS A 1 198 ? 2.157 11.283 -14.864 1.00 36.47 198 CYS A C 1
ATOM 1609 O O . CYS A 1 198 ? 3.269 10.770 -14.774 1.00 36.47 198 CYS A O 1
ATOM 1611 N N . ASN A 1 199 ? 1.970 12.528 -15.297 1.00 35.41 199 ASN A N 1
ATOM 1612 C CA . ASN A 1 199 ? 3.038 13.473 -15.584 1.00 35.41 199 ASN A CA 1
ATOM 1613 C C . ASN A 1 199 ? 3.556 14.083 -14.268 1.00 35.41 199 ASN A C 1
ATOM 1615 O O . ASN A 1 199 ? 3.152 15.183 -13.897 1.00 35.41 199 ASN A O 1
ATOM 1619 N N . ASP A 1 200 ? 4.429 13.366 -13.560 1.00 39.00 200 ASP A N 1
ATOM 1620 C CA . ASP A 1 200 ? 5.162 13.905 -12.412 1.00 39.00 200 ASP A CA 1
ATOM 1621 C C . ASP A 1 200 ? 6.508 14.467 -12.902 1.00 39.00 200 ASP A C 1
ATOM 1623 O O . ASP A 1 200 ? 7.560 13.828 -12.837 1.00 39.00 200 ASP A O 1
ATOM 1627 N N . ASN A 1 201 ? 6.466 15.694 -13.427 1.00 42.31 201 ASN A N 1
ATOM 1628 C CA . ASN A 1 201 ? 7.648 16.547 -13.513 1.00 42.31 201 ASN A CA 1
ATOM 1629 C C . ASN A 1 201 ? 8.047 16.954 -12.093 1.00 42.31 201 ASN A C 1
ATOM 1631 O O . ASN A 1 201 ? 7.589 17.984 -11.619 1.00 42.31 201 ASN A O 1
ATOM 1635 N N . GLU A 1 202 ? 8.871 16.145 -11.429 1.00 40.94 202 GLU A N 1
ATOM 1636 C CA . GLU A 1 202 ? 9.786 16.569 -10.359 1.00 40.94 202 GLU A CA 1
ATOM 1637 C C . GLU A 1 202 ? 10.699 15.393 -9.975 1.00 40.94 202 GLU A C 1
ATOM 1639 O O . GLU A 1 202 ? 10.614 14.792 -8.906 1.00 40.94 202 GLU A O 1
ATOM 1644 N N . HIS A 1 203 ? 11.622 15.050 -10.877 1.00 37.50 203 HIS A N 1
ATOM 1645 C CA . HIS A 1 203 ? 12.808 14.296 -10.487 1.00 37.50 203 HIS A CA 1
ATOM 1646 C C . HIS A 1 203 ? 13.765 15.275 -9.792 1.00 37.50 203 HIS A C 1
ATOM 1648 O O . HIS A 1 203 ? 14.611 15.900 -10.429 1.00 37.50 203 HIS A O 1
ATOM 1654 N N . VAL A 1 204 ? 13.617 15.442 -8.474 1.00 38.25 204 VAL A N 1
ATOM 1655 C CA . VAL A 1 204 ? 14.710 15.977 -7.656 1.00 38.25 204 VAL A CA 1
ATOM 1656 C C . VAL A 1 204 ? 15.783 14.898 -7.607 1.00 38.25 204 VAL A C 1
ATOM 1658 O O . VAL A 1 204 ? 15.626 13.848 -6.988 1.00 38.25 204 VAL A O 1
ATOM 1661 N N . SER A 1 205 ? 16.853 15.165 -8.342 1.00 43.47 205 SER A N 1
ATOM 1662 C CA . SER A 1 205 ? 18.134 14.488 -8.255 1.00 43.47 205 SER A CA 1
ATOM 1663 C C . SER A 1 205 ? 18.694 14.607 -6.840 1.00 43.47 205 SER A C 1
ATOM 1665 O O . SER A 1 205 ? 18.975 15.713 -6.372 1.00 43.47 205 SER A O 1
ATOM 1667 N N . SER A 1 206 ? 18.918 13.474 -6.191 1.00 37.31 206 SER A N 1
ATOM 1668 C CA . SER A 1 206 ? 19.857 13.368 -5.080 1.00 37.31 206 SER A CA 1
ATOM 1669 C C . SER A 1 206 ? 20.376 11.938 -4.998 1.00 37.31 206 SER A C 1
ATOM 1671 O O . SER A 1 206 ? 19.880 11.120 -4.229 1.00 37.31 206 SER A O 1
ATOM 1673 N N . ASP A 1 207 ? 21.397 11.655 -5.804 1.00 37.75 207 ASP A N 1
ATOM 1674 C CA . ASP A 1 207 ? 22.410 10.675 -5.423 1.00 37.75 207 ASP A CA 1
ATOM 1675 C C . ASP A 1 207 ? 23.334 11.362 -4.401 1.00 37.75 207 ASP A C 1
ATOM 1677 O O . ASP A 1 207 ? 23.965 12.367 -4.743 1.00 37.75 207 ASP A O 1
ATOM 1681 N N . PRO A 1 208 ? 23.421 10.893 -3.146 1.00 49.47 208 PRO A N 1
ATOM 1682 C CA . PRO A 1 208 ? 24.606 11.093 -2.339 1.00 49.47 208 PRO A CA 1
ATOM 1683 C C . PRO A 1 208 ? 25.558 9.915 -2.599 1.00 49.47 208 PRO A C 1
ATOM 1685 O O . PRO A 1 208 ? 25.134 8.764 -2.534 1.00 49.47 208 PRO A O 1
ATOM 1688 N N . ASP A 1 209 ? 26.822 10.242 -2.871 1.00 44.00 209 ASP A N 1
ATOM 1689 C CA . ASP A 1 209 ? 28.007 9.364 -2.936 1.00 44.00 209 ASP A CA 1
ATOM 1690 C C . ASP A 1 209 ? 28.619 9.169 -4.338 1.00 44.00 209 ASP A C 1
ATOM 1692 O O . ASP A 1 209 ? 28.628 8.069 -4.892 1.00 44.00 209 ASP A O 1
ATOM 1696 N N . VAL A 1 210 ? 29.223 10.252 -4.855 1.00 36.34 210 VAL A N 1
ATOM 1697 C CA . VAL A 1 210 ? 30.588 10.271 -5.434 1.00 36.34 210 VAL A CA 1
ATOM 1698 C C . VAL A 1 210 ? 31.294 11.538 -4.961 1.00 36.34 210 VAL A C 1
ATOM 1700 O O . VAL A 1 210 ? 30.661 12.616 -5.037 1.00 36.34 210 VAL A O 1
#

Solvent-accessible surface area (backbone atoms only — not comparable to full-atom values): 11695 Å² total; per-residue (Å²): 120,66,71,62,55,52,51,51,53,53,49,53,51,53,51,54,52,50,54,53,49,49,54,52,47,53,53,50,52,51,50,53,50,55,50,54,57,50,53,53,49,54,51,52,53,51,52,49,52,51,52,51,54,52,52,49,52,53,51,52,48,53,51,50,54,49,54,26,47,75,73,61,31,41,44,61,42,80,50,78,48,50,67,54,55,54,53,48,25,64,75,33,64,16,29,40,37,37,36,33,57,90,92,44,66,68,33,53,55,51,53,54,42,49,36,56,46,10,58,54,36,39,74,27,42,35,36,32,34,46,46,90,50,24,57,70,56,33,63,75,68,60,64,84,51,76,32,25,40,39,32,28,46,70,56,36,82,71,48,74,43,61,36,46,67,76,33,78,35,93,74,67,45,61,64,45,53,50,52,50,38,41,75,69,64,53,48,70,78,85,59,59,77,86,63,90,82,71,82,74,92,72,84,77,85,75,86,87,88,132

Mean predicted aligned error: 13.65 Å